Protein AF-0000000068953981 (afdb_homodimer)

pLDDT: mean 81.96, std 20.19, range [32.25, 98.88]

Solvent-accessible surface area (backbone atoms only — not comparable to full-atom values): 15838 Å² total; per-residue (Å²): 111,42,35,57,76,47,40,75,42,70,52,46,74,42,54,42,79,37,28,39,13,59,51,23,40,49,27,54,76,67,72,44,61,60,35,37,26,26,45,82,47,99,94,43,78,40,80,51,22,36,37,36,35,58,33,47,30,54,58,28,31,34,74,49,46,53,24,75,76,34,40,37,64,79,39,38,44,78,52,74,62,65,41,52,34,84,36,45,47,67,56,53,51,51,51,26,63,76,68,71,42,59,60,30,39,22,23,61,86,89,42,76,56,22,42,37,40,53,66,39,53,43,54,59,45,41,66,52,18,64,52,43,53,51,44,49,52,49,46,46,49,45,46,53,50,47,54,53,50,55,58,64,72,101,112,40,35,57,77,48,41,76,43,70,53,46,75,42,51,42,79,37,28,37,14,59,50,23,40,48,26,53,76,67,71,43,61,60,35,38,25,26,45,82,48,99,92,42,78,40,82,51,21,36,37,36,36,57,32,46,30,54,58,28,30,34,72,47,45,52,25,73,76,33,42,37,63,78,38,37,44,76,52,73,63,65,41,54,36,82,36,44,47,67,56,52,52,49,49,26,63,74,69,72,41,59,61,32,38,22,22,60,85,90,42,75,56,22,42,38,39,54,66,38,54,42,54,58,46,39,66,52,17,63,50,41,54,50,42,50,51,48,47,46,48,44,47,52,49,45,54,51,50,54,55,65,71,99

InterPro domains:
  IPR000644 CBS domain [PF00571] (3-57)
  IPR000644 CBS domain [PF00571] (73-126)
  IPR000644 CBS domain [PS51371] (7-67)
  IPR000644 CBS domain [PS51371] (76-131)
  IPR000644 CBS domain [SM00116] (10-61)
  IPR000644 CBS domain [SM00116] (79-126)
  IPR046342 CBS domain superfamily [G3DSA:3.10.580.10] (1-152)
  IPR046342 CBS domain superfamily [SSF54631] (1-127)
  IPR051257 Diverse Function CBS-Domain-Containing Protein [PTHR43080] (1-139)

Structure (mmCIF, N/CA/C/O backbone):
data_AF-0000000068953981-model_v1
#
loop_
_entity.id
_entity.type
_entity.pdbx_description
1 polymer 'CBS domain-containing protein'
#
loop_
_atom_site.group_PDB
_atom_site.id
_atom_site.type_symbol
_atom_site.label_atom_id
_atom_site.label_alt_id
_atom_site.label_comp_id
_atom_site.label_asym_id
_atom_site.label_entity_id
_atom_site.label_seq_id
_atom_site.pdbx_PDB_ins_code
_atom_site.Cartn_x
_atom_site.Cartn_y
_atom_site.Cartn_z
_atom_site.occupancy
_atom_site.B_iso_or_equiv
_atom_site.auth_seq_id
_atom_site.auth_comp_id
_atom_site.auth_asym_id
_atom_site.auth_atom_id
_atom_site.pdbx_PDB_model_num
ATOM 1 N N . MET A 1 1 ? -22.328 -10.414 -5.109 1 79.81 1 MET A N 1
ATOM 2 C CA . MET A 1 1 ? -21.141 -9.992 -5.855 1 79.81 1 MET A CA 1
ATOM 3 C C . MET A 1 1 ? -19.984 -10.945 -5.613 1 79.81 1 MET A C 1
ATOM 5 O O . MET A 1 1 ? -19.719 -11.336 -4.473 1 79.81 1 MET A O 1
ATOM 9 N N . LEU A 1 2 ? -19.422 -11.367 -6.777 1 86.38 2 LEU A N 1
ATOM 10 C CA . LEU A 1 2 ? -18.359 -12.367 -6.672 1 86.38 2 LEU A CA 1
ATOM 11 C C . LEU A 1 2 ? -16.984 -11.711 -6.766 1 86.38 2 LEU A C 1
ATOM 13 O O . LEU A 1 2 ? -16.859 -10.586 -7.246 1 86.38 2 LEU A O 1
ATOM 17 N N . VAL A 1 3 ? -15.984 -12.398 -6.277 1 89.62 3 VAL A N 1
ATOM 18 C CA . VAL A 1 3 ? -14.609 -11.922 -6.297 1 89.62 3 VAL A CA 1
ATOM 19 C C . VAL A 1 3 ? -14.18 -11.633 -7.73 1 89.62 3 VAL A C 1
ATOM 21 O O . VAL A 1 3 ? -13.531 -10.617 -8 1 89.62 3 VAL A O 1
ATOM 24 N N . GLN A 1 4 ? -14.594 -12.453 -8.609 1 87.69 4 GLN A N 1
ATOM 25 C CA . GLN A 1 4 ? -14.195 -12.289 -10 1 87.69 4 GLN A CA 1
ATOM 26 C C . GLN A 1 4 ? -14.766 -11.008 -10.586 1 87.69 4 GLN A C 1
ATOM 28 O O . GLN A 1 4 ? -14.234 -10.477 -11.57 1 87.69 4 GLN A O 1
ATOM 33 N N . ASP A 1 5 ? -15.805 -10.5 -10.016 1 84.44 5 ASP A N 1
ATOM 34 C CA . ASP A 1 5 ? -16.453 -9.289 -10.508 1 84.44 5 ASP A CA 1
ATOM 35 C C . ASP A 1 5 ? -15.648 -8.047 -10.125 1 84.44 5 ASP A C 1
ATOM 37 O O . ASP A 1 5 ? -15.828 -6.977 -10.719 1 84.44 5 ASP A O 1
ATOM 41 N N . ILE A 1 6 ? -14.859 -8.219 -9.117 1 80.19 6 ILE A N 1
ATOM 42 C CA . ILE A 1 6 ? -14.172 -7.039 -8.594 1 80.19 6 ILE A CA 1
ATOM 43 C C . ILE A 1 6 ? -12.672 -7.172 -8.812 1 80.19 6 ILE A C 1
ATOM 45 O O . ILE A 1 6 ? -11.922 -6.211 -8.625 1 80.19 6 ILE A O 1
ATOM 49 N N . CYS A 1 7 ? -12.305 -8.312 -9.141 1 72.19 7 CYS A N 1
ATOM 50 C CA . CYS A 1 7 ? -10.875 -8.547 -9.328 1 72.19 7 CYS A CA 1
ATOM 51 C C . CYS A 1 7 ? -10.367 -7.848 -10.578 1 72.19 7 CYS A C 1
ATOM 53 O O . CYS A 1 7 ? -10.836 -8.117 -11.688 1 72.19 7 CYS A O 1
ATOM 55 N N . SER A 1 8 ? -9.844 -6.758 -10.43 1 59.38 8 SER A N 1
ATOM 56 C CA . SER A 1 8 ? -9.445 -5.973 -11.594 1 59.38 8 SER A CA 1
ATOM 57 C C . SER A 1 8 ? -8.172 -6.516 -12.219 1 59.38 8 SER A C 1
ATOM 59 O O . SER A 1 8 ? -7.992 -6.453 -13.438 1 59.38 8 SER A O 1
ATOM 61 N N . ALA A 1 9 ? -7.215 -7 -11.406 1 62.38 9 ALA A N 1
ATOM 62 C CA . ALA A 1 9 ? -5.906 -7.082 -12.047 1 62.38 9 ALA A CA 1
ATOM 63 C C . ALA A 1 9 ? -5.508 -8.531 -12.305 1 62.38 9 ALA A C 1
ATOM 65 O O . ALA A 1 9 ? -5.746 -9.406 -11.477 1 62.38 9 ALA A O 1
ATOM 66 N N . LYS A 1 10 ? -5.164 -8.711 -13.617 1 79.31 10 LYS A N 1
ATOM 67 C CA . LYS A 1 10 ? -4.445 -9.938 -13.922 1 79.31 10 LYS A CA 1
ATOM 68 C C . LYS A 1 10 ? -3.205 -10.086 -13.047 1 79.31 10 LYS A C 1
ATOM 70 O O . LYS A 1 10 ? -2.51 -9.102 -12.773 1 79.31 10 LYS A O 1
ATOM 75 N N . ALA A 1 11 ? -3.152 -11.258 -12.531 1 87.44 11 ALA A N 1
ATOM 76 C CA . ALA A 1 11 ? -1.963 -11.539 -11.727 1 87.44 11 ALA A CA 1
ATOM 77 C C . ALA A 1 11 ? -0.692 -11.359 -12.555 1 87.44 11 ALA A C 1
ATOM 79 O O . ALA A 1 11 ? -0.604 -11.852 -13.68 1 87.44 11 ALA A O 1
ATOM 80 N N . VAL A 1 12 ? 0.206 -10.586 -12.039 1 92.56 12 VAL A N 1
ATOM 81 C CA . VAL A 1 12 ? 1.54 -10.516 -12.633 1 92.56 12 VAL A CA 1
ATOM 82 C C . VAL A 1 12 ? 2.479 -11.469 -11.898 1 92.56 12 VAL A C 1
ATOM 84 O O . VAL A 1 12 ? 2.598 -11.414 -10.672 1 92.56 12 VAL A O 1
ATOM 87 N N . HIS A 1 13 ? 3.078 -12.305 -12.695 1 95.19 13 HIS A N 1
ATOM 88 C CA . HIS A 1 13 ? 3.939 -13.336 -12.125 1 95.19 13 HIS A CA 1
ATOM 89 C C . HIS A 1 13 ? 5.41 -13.008 -12.352 1 95.19 13 HIS A C 1
ATOM 91 O O . HIS A 1 13 ? 5.789 -12.523 -13.422 1 95.19 13 HIS A O 1
ATOM 97 N N . VAL A 1 14 ? 6.219 -13.328 -11.367 1 96.94 14 VAL A N 1
ATOM 98 C CA . VAL A 1 14 ? 7.664 -13.203 -11.5 1 96.94 14 VAL A CA 1
ATOM 99 C C . VAL A 1 14 ? 8.344 -14.438 -10.914 1 96.94 14 VAL A C 1
ATOM 101 O O . VAL A 1 14 ? 7.848 -15.039 -9.961 1 96.94 14 VAL A O 1
ATOM 104 N N . PRO A 1 15 ? 9.5 -14.797 -11.508 1 96.94 15 PRO A N 1
ATOM 105 C CA . PRO A 1 15 ? 10.234 -15.914 -10.914 1 96.94 15 PRO A CA 1
ATOM 106 C C . PRO A 1 15 ? 10.922 -15.539 -9.602 1 96.94 15 PRO A C 1
ATOM 108 O O . PRO A 1 15 ? 11.227 -14.367 -9.375 1 96.94 15 PRO A O 1
ATOM 111 N N . LEU A 1 16 ? 11.133 -16.531 -8.75 1 95.19 16 LEU A N 1
ATOM 112 C CA . LEU A 1 16 ? 11.734 -16.281 -7.441 1 95.19 16 LEU A CA 1
ATOM 113 C C . LEU A 1 16 ? 13.156 -15.742 -7.586 1 95.19 16 LEU A C 1
ATOM 115 O O . LEU A 1 16 ? 13.688 -15.117 -6.664 1 95.19 16 LEU A O 1
ATOM 119 N N . SER A 1 17 ? 13.766 -15.867 -8.766 1 94.69 17 SER A N 1
ATOM 120 C CA . SER A 1 17 ? 15.148 -15.453 -9.008 1 94.69 17 SER A CA 1
ATOM 121 C C . SER A 1 17 ? 15.211 -14.031 -9.555 1 94.69 17 SER A C 1
ATOM 123 O O . SER A 1 17 ? 16.297 -13.477 -9.727 1 94.69 17 SER A O 1
ATOM 125 N N . CYS A 1 18 ? 14.07 -13.508 -9.773 1 96.25 18 CYS A N 1
ATOM 126 C CA . CYS A 1 18 ? 14.039 -12.141 -10.281 1 96.25 18 CYS A CA 1
ATOM 127 C C . CYS A 1 18 ? 14.531 -11.156 -9.227 1 96.25 18 CYS A C 1
ATOM 129 O O . CYS A 1 18 ? 14.266 -11.32 -8.039 1 96.25 18 CYS A O 1
ATOM 131 N N . THR A 1 19 ? 15.297 -10.062 -9.703 1 98.62 19 THR A N 1
ATOM 132 C CA . THR A 1 19 ? 15.797 -9.07 -8.766 1 98.62 19 THR A CA 1
ATOM 133 C C . THR A 1 19 ? 14.672 -8.141 -8.305 1 98.62 19 THR A C 1
ATOM 135 O O . THR A 1 19 ? 13.609 -8.094 -8.922 1 98.62 19 THR A O 1
ATOM 138 N N . LEU A 1 20 ? 14.961 -7.438 -7.266 1 98.75 20 LEU A N 1
ATOM 139 C CA . LEU A 1 20 ? 13.992 -6.469 -6.77 1 98.75 20 LEU A CA 1
ATOM 140 C C . LEU A 1 20 ? 13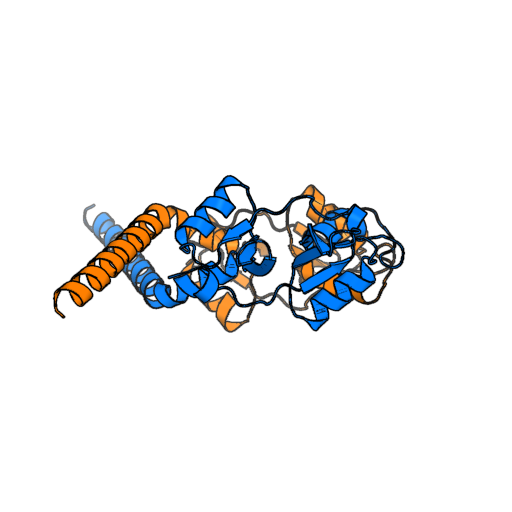.797 -5.336 -7.77 1 98.75 20 LEU A C 1
ATOM 142 O O . LEU A 1 20 ? 12.695 -4.797 -7.895 1 98.75 20 LEU A O 1
ATOM 146 N N . GLN A 1 21 ? 14.844 -4.965 -8.469 1 98.88 21 GLN A N 1
ATOM 147 C CA . GLN A 1 21 ? 14.703 -3.947 -9.508 1 98.88 21 GLN A CA 1
ATOM 148 C C . GLN A 1 21 ? 13.766 -4.418 -10.609 1 98.88 21 GLN A C 1
ATOM 150 O O . GLN A 1 21 ? 12.867 -3.686 -11.023 1 98.88 21 GLN A O 1
ATOM 155 N N . GLU A 1 22 ? 13.961 -5.621 -11.031 1 98.69 22 GLU A N 1
ATOM 156 C CA . GLU A 1 22 ? 13.102 -6.18 -12.07 1 98.69 22 GLU A CA 1
ATOM 157 C C . GLU A 1 22 ? 11.648 -6.25 -11.602 1 98.69 22 GLU A C 1
ATOM 159 O O . GLU A 1 22 ? 10.734 -5.918 -12.359 1 98.69 22 GLU A O 1
ATOM 164 N N . ALA A 1 23 ? 11.461 -6.719 -10.414 1 98.56 23 ALA A N 1
ATOM 165 C CA . ALA A 1 23 ? 10.117 -6.781 -9.844 1 98.56 23 ALA A CA 1
ATOM 166 C C . ALA A 1 23 ? 9.477 -5.398 -9.789 1 98.56 23 ALA A C 1
ATOM 168 O O . ALA A 1 23 ? 8.312 -5.23 -10.172 1 98.56 23 ALA A O 1
ATOM 169 N N . ALA A 1 24 ? 10.219 -4.426 -9.367 1 98.69 24 ALA A N 1
ATOM 170 C CA . ALA A 1 24 ? 9.719 -3.059 -9.242 1 98.69 24 ALA A CA 1
ATOM 171 C C . ALA A 1 24 ? 9.344 -2.486 -10.609 1 98.69 24 ALA A C 1
ATOM 173 O O . ALA A 1 24 ? 8.375 -1.735 -10.734 1 98.69 24 ALA A O 1
ATOM 174 N N . VAL A 1 25 ? 10.109 -2.838 -11.609 1 98.69 25 VAL A N 1
ATOM 175 C CA . VAL A 1 25 ? 9.805 -2.414 -12.969 1 98.69 25 VAL A CA 1
ATOM 176 C C . VAL A 1 25 ? 8.445 -2.984 -13.391 1 98.69 25 VAL A C 1
ATOM 178 O O . VAL A 1 25 ? 7.629 -2.279 -13.984 1 98.69 25 VAL A O 1
ATOM 181 N N . GLN A 1 26 ? 8.234 -4.219 -13.047 1 97.44 26 GLN A N 1
ATOM 182 C CA . GLN A 1 26 ? 6.949 -4.828 -13.359 1 97.44 26 GLN A CA 1
ATOM 183 C C . GLN A 1 26 ? 5.812 -4.133 -12.617 1 97.44 26 GLN A C 1
ATOM 185 O O . GLN A 1 26 ? 4.75 -3.885 -13.188 1 97.44 26 GLN A O 1
ATOM 190 N N . MET A 1 27 ? 6.039 -3.836 -11.383 1 96.25 27 MET A N 1
ATOM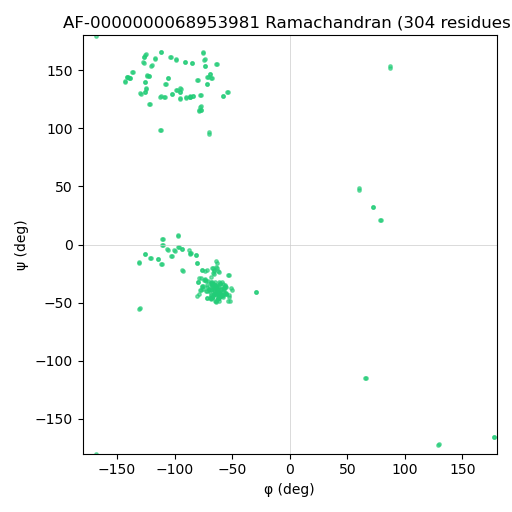 191 C CA . MET A 1 27 ? 5.027 -3.139 -10.602 1 96.25 27 MET A CA 1
ATOM 192 C C . MET A 1 27 ? 4.695 -1.785 -11.219 1 96.25 27 MET A C 1
ATOM 194 O O . MET A 1 27 ? 3.521 -1.42 -11.328 1 96.25 27 MET A O 1
ATOM 198 N N . ARG A 1 28 ? 5.688 -1.083 -11.617 1 96.25 28 ARG A N 1
ATOM 199 C CA . ARG A 1 28 ? 5.52 0.231 -12.227 1 96.25 28 ARG A CA 1
ATOM 200 C C . ARG A 1 28 ? 4.766 0.127 -13.547 1 96.25 28 ARG A C 1
ATOM 202 O O . ARG A 1 28 ? 3.756 0.806 -13.75 1 96.25 28 ARG A O 1
ATOM 209 N N . ASP A 1 29 ? 5.184 -0.746 -14.359 1 95.69 29 ASP A N 1
ATOM 210 C CA . ASP A 1 29 ? 4.668 -0.832 -15.727 1 95.69 29 ASP A CA 1
ATOM 211 C C . ASP A 1 29 ? 3.252 -1.4 -15.742 1 95.69 29 ASP A C 1
ATOM 213 O O . ASP A 1 29 ? 2.438 -1.025 -16.594 1 95.69 29 ASP A O 1
ATOM 217 N N . ARG A 1 30 ? 2.938 -2.266 -14.797 1 92.38 30 ARG A N 1
ATOM 218 C CA . ARG A 1 30 ? 1.631 -2.916 -14.758 1 92.38 30 ARG A CA 1
ATOM 219 C C . ARG A 1 30 ? 0.71 -2.236 -13.75 1 92.38 30 ARG A C 1
ATOM 221 O O . ARG A 1 30 ? -0.438 -2.648 -13.578 1 92.38 30 ARG A O 1
ATOM 228 N N . HIS A 1 31 ? 1.168 -1.318 -13.031 1 90.06 31 HIS A N 1
ATOM 229 C CA . HIS A 1 31 ? 0.422 -0.517 -12.062 1 90.06 31 HIS A CA 1
ATOM 230 C C . HIS A 1 31 ? -0.188 -1.392 -10.977 1 90.06 31 HIS A C 1
ATOM 232 O O . HIS A 1 31 ? -1.374 -1.266 -10.664 1 90.06 31 HIS A O 1
ATOM 238 N N . VAL A 1 32 ? 0.649 -2.242 -10.461 1 90.62 32 VAL A N 1
ATOM 239 C CA . VAL A 1 32 ? 0.234 -3.109 -9.359 1 90.62 32 VAL A CA 1
ATOM 240 C C . VAL A 1 32 ? 1.218 -2.979 -8.203 1 90.62 32 VAL A C 1
ATOM 242 O O . VAL A 1 32 ? 2.379 -2.613 -8.398 1 90.62 32 VAL A O 1
ATOM 245 N N . GLY A 1 33 ? 0.765 -3.303 -6.98 1 92.25 33 GLY A N 1
ATOM 246 C CA . GLY A 1 33 ? 1.611 -3.223 -5.801 1 92.25 33 GLY A CA 1
ATOM 247 C C . GLY A 1 33 ? 1.964 -4.582 -5.227 1 92.25 33 GLY A C 1
ATOM 248 O O . GLY A 1 33 ? 2.551 -4.672 -4.145 1 92.25 33 GLY A O 1
ATOM 249 N N . ALA A 1 34 ? 1.512 -5.613 -5.965 1 94.12 34 ALA A N 1
ATOM 250 C CA . ALA A 1 34 ? 1.778 -6.988 -5.555 1 94.12 34 ALA A CA 1
ATOM 251 C C . ALA A 1 34 ? 2.035 -7.883 -6.762 1 94.12 34 ALA A C 1
ATOM 253 O O . ALA A 1 34 ? 1.376 -7.746 -7.797 1 94.12 34 ALA A O 1
ATOM 254 N N . LEU A 1 35 ? 3.023 -8.797 -6.613 1 96.38 35 LEU A N 1
ATOM 255 C CA . LEU A 1 35 ? 3.354 -9.781 -7.637 1 96.38 35 LEU A CA 1
ATOM 256 C C . LEU A 1 35 ? 3.281 -11.195 -7.07 1 96.38 35 LEU A C 1
ATOM 258 O O . LEU A 1 35 ? 3.639 -11.43 -5.91 1 96.38 35 LEU A O 1
ATOM 262 N N . ILE A 1 36 ? 2.855 -12.086 -7.945 1 96.44 36 ILE A N 1
ATOM 263 C CA . ILE A 1 36 ? 2.883 -13.5 -7.594 1 96.44 36 ILE A CA 1
ATOM 264 C C . ILE A 1 36 ? 4.246 -14.094 -7.938 1 96.44 36 ILE A C 1
ATOM 266 O O . ILE A 1 36 ? 4.723 -13.961 -9.062 1 96.44 36 ILE A O 1
ATOM 270 N N . VAL A 1 37 ? 4.824 -14.719 -6.93 1 97.38 37 VAL A N 1
ATOM 271 C CA . VAL A 1 37 ? 6.148 -15.305 -7.133 1 97.38 37 VAL A CA 1
ATOM 272 C C . VAL A 1 37 ? 6.016 -16.781 -7.5 1 97.38 37 VAL A C 1
ATOM 274 O O . VAL A 1 37 ? 5.297 -17.531 -6.832 1 97.38 37 VAL A O 1
ATOM 277 N N . THR A 1 38 ? 6.715 -17.125 -8.547 1 96.44 38 THR A N 1
ATOM 278 C CA . THR A 1 38 ? 6.598 -18.5 -9.047 1 96.44 38 THR A CA 1
ATOM 279 C C . THR A 1 38 ? 7.953 -19.203 -9.016 1 96.44 38 THR A C 1
ATOM 281 O O . THR A 1 38 ? 8.992 -18.547 -8.953 1 96.44 38 THR A O 1
ATOM 284 N N . GLU A 1 39 ? 7.852 -20.453 -8.93 1 94.5 39 GLU A N 1
ATOM 285 C CA . GLU A 1 39 ? 9.008 -21.328 -9.047 1 94.5 39 GLU A CA 1
ATOM 286 C C . GLU A 1 39 ? 8.805 -22.375 -10.133 1 94.5 39 GLU A C 1
ATOM 288 O O . GLU A 1 39 ? 7.711 -22.938 -10.266 1 94.5 39 GLU A O 1
ATOM 293 N N . ASN A 1 40 ? 9.812 -22.547 -10.938 1 90.31 40 ASN A N 1
ATOM 294 C CA . ASN A 1 40 ? 9.766 -23.594 -11.953 1 90.31 40 ASN A CA 1
ATOM 295 C C . ASN A 1 40 ? 10.188 -24.938 -11.375 1 90.31 40 ASN A C 1
ATOM 297 O O . ASN A 1 40 ? 11.141 -25.016 -10.594 1 90.31 40 ASN A O 1
ATOM 301 N N . SER A 1 41 ? 9.367 -25.875 -11.594 1 85.25 41 SER A N 1
ATOM 302 C CA . SER A 1 41 ? 9.688 -27.266 -11.281 1 85.25 41 SER A CA 1
ATOM 303 C C . SER A 1 41 ? 9.5 -28.156 -12.492 1 85.25 41 SER A C 1
ATOM 305 O O . SER A 1 41 ? 8.922 -27.75 -13.5 1 85.25 41 SER A O 1
ATOM 307 N N . PRO A 1 42 ? 10.078 -29.344 -12.438 1 87.75 42 PRO A N 1
ATOM 308 C CA . PRO A 1 42 ? 9.852 -30.281 -13.547 1 87.75 42 PRO A CA 1
ATOM 309 C C . PRO A 1 42 ? 8.367 -30.5 -13.844 1 87.75 42 PRO A C 1
ATOM 311 O O . PRO A 1 42 ? 7.996 -30.781 -14.984 1 87.75 42 PRO A O 1
ATOM 314 N N . ALA A 1 43 ? 7.465 -30.328 -12.891 1 86.88 43 ALA A N 1
ATOM 315 C CA . ALA A 1 43 ? 6.027 -30.547 -13.031 1 86.88 43 ALA A CA 1
ATOM 316 C C . ALA A 1 43 ? 5.332 -29.297 -13.57 1 86.88 43 ALA A C 1
ATOM 318 O O . ALA A 1 43 ? 4.133 -29.312 -13.859 1 86.88 43 ALA A O 1
ATOM 319 N N . GLY A 1 44 ? 6.07 -28.219 -13.664 1 88.75 44 GLY A N 1
ATOM 320 C CA . GLY A 1 44 ? 5.508 -26.969 -14.172 1 88.75 44 GLY A CA 1
ATOM 321 C C . GLY A 1 44 ? 5.793 -25.781 -13.266 1 88.75 44 GLY A C 1
ATOM 322 O O . GLY A 1 44 ? 6.602 -25.875 -12.344 1 88.75 44 GLY A O 1
ATOM 323 N N . THR A 1 45 ? 5.16 -24.703 -13.617 1 90.19 45 THR A N 1
ATOM 324 C CA . THR A 1 45 ? 5.316 -23.469 -12.852 1 90.19 45 THR A CA 1
ATOM 325 C C . THR A 1 45 ? 4.277 -23.391 -11.734 1 90.19 45 THR A C 1
ATOM 327 O O . THR A 1 45 ? 3.088 -23.625 -11.969 1 90.19 45 THR A O 1
ATOM 330 N N . ARG A 1 46 ? 4.785 -23.188 -10.555 1 91.25 46 ARG A N 1
ATOM 331 C CA . ARG A 1 46 ? 3.871 -23.109 -9.414 1 91.25 46 ARG A CA 1
ATOM 332 C C . ARG A 1 46 ? 4.031 -21.781 -8.688 1 91.25 46 ARG A C 1
ATOM 334 O O . ARG A 1 46 ? 5.148 -21.297 -8.5 1 91.25 46 ARG A O 1
ATOM 341 N N . ALA A 1 47 ? 2.934 -21.328 -8.211 1 93.88 47 ALA A N 1
ATOM 342 C CA . ALA A 1 47 ? 2.955 -20.125 -7.367 1 93.88 47 ALA A CA 1
ATOM 343 C C . ALA A 1 47 ? 3.428 -20.469 -5.957 1 93.88 47 ALA A C 1
ATOM 345 O O . ALA A 1 47 ? 2.883 -21.375 -5.312 1 93.88 47 ALA A O 1
ATOM 346 N N . VAL A 1 48 ? 4.434 -19.703 -5.449 1 94.5 48 VAL A N 1
ATOM 347 C CA . VAL A 1 48 ? 5.023 -20.109 -4.176 1 94.5 48 VAL A CA 1
ATOM 348 C C . VAL A 1 48 ? 4.863 -18.984 -3.156 1 94.5 48 VAL A C 1
ATOM 350 O O . VAL A 1 48 ? 5.121 -19.172 -1.966 1 94.5 48 VAL A O 1
ATOM 353 N N . GLY A 1 49 ? 4.461 -17.781 -3.615 1 95.31 49 GLY A N 1
ATOM 354 C CA . GLY A 1 49 ? 4.297 -16.672 -2.691 1 95.31 49 GLY A CA 1
ATOM 355 C C . GLY A 1 49 ? 3.908 -15.375 -3.379 1 95.31 49 GLY A C 1
ATOM 356 O O . GLY A 1 49 ? 3.453 -15.383 -4.523 1 95.31 49 GLY A O 1
ATOM 357 N N . MET A 1 50 ? 4.055 -14.297 -2.588 1 96.25 50 MET A N 1
ATOM 358 C CA . MET A 1 50 ? 3.711 -12.961 -3.051 1 96.25 50 MET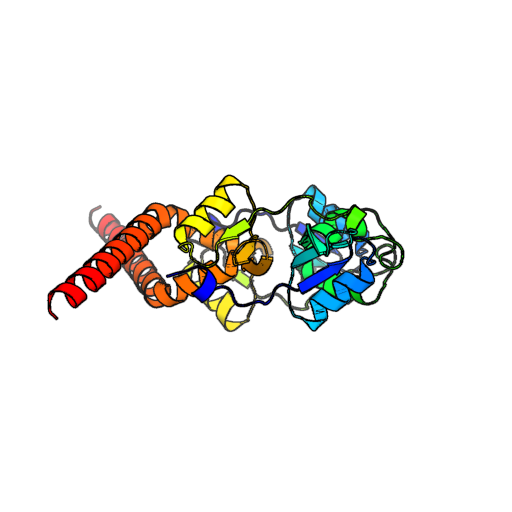 A CA 1
ATOM 359 C C . MET A 1 50 ? 4.719 -11.93 -2.549 1 96.25 50 MET A C 1
ATOM 361 O O . MET A 1 50 ? 5.301 -12.102 -1.476 1 96.25 50 MET A O 1
ATOM 365 N N . VAL A 1 51 ? 5.027 -10.914 -3.348 1 96.94 51 VAL A N 1
ATOM 366 C CA . VAL A 1 51 ? 5.852 -9.789 -2.924 1 96.94 51 VAL A CA 1
ATOM 367 C C . VAL A 1 51 ? 5.113 -8.477 -3.193 1 96.94 51 VAL A C 1
ATOM 369 O O . VAL A 1 51 ? 4.527 -8.297 -4.262 1 96.94 51 VAL A O 1
ATOM 372 N N . THR A 1 52 ? 5.09 -7.641 -2.186 1 95.19 52 THR A N 1
ATOM 373 C CA . THR A 1 52 ? 4.434 -6.344 -2.316 1 95.19 52 THR A CA 1
ATOM 374 C C . THR A 1 52 ? 5.461 -5.215 -2.277 1 95.19 52 THR A C 1
ATOM 376 O O . THR A 1 52 ? 6.629 -5.441 -1.963 1 95.19 52 THR A O 1
ATOM 379 N N . ASP A 1 53 ? 5.004 -4.035 -2.684 1 96.06 53 ASP A N 1
ATOM 380 C CA . ASP A 1 53 ? 5.863 -2.865 -2.549 1 96.06 53 ASP A CA 1
ATOM 381 C C . ASP A 1 53 ? 6.32 -2.682 -1.104 1 96.06 53 ASP A C 1
ATOM 383 O O . ASP A 1 53 ? 7.484 -2.355 -0.851 1 96.06 53 ASP A O 1
ATOM 387 N N . ARG A 1 54 ? 5.434 -2.988 -0.208 1 94.69 54 ARG A N 1
ATOM 388 C CA . ARG A 1 54 ? 5.797 -2.865 1.199 1 94.69 54 ARG A CA 1
ATOM 389 C C . ARG A 1 54 ? 6.895 -3.859 1.57 1 94.69 54 ARG A C 1
ATOM 391 O O . ARG A 1 54 ? 7.824 -3.52 2.303 1 94.69 54 ARG A O 1
ATOM 398 N N . ASP A 1 55 ? 6.832 -5.051 1.126 1 96.69 55 ASP A N 1
ATOM 399 C CA . ASP A 1 55 ? 7.863 -6.051 1.385 1 96.69 55 ASP A CA 1
ATOM 400 C C . ASP A 1 55 ? 9.234 -5.551 0.937 1 96.69 55 ASP A C 1
ATOM 402 O O . ASP A 1 55 ? 10.234 -5.75 1.634 1 96.69 55 ASP A O 1
ATOM 406 N N . ILE A 1 56 ? 9.25 -4.934 -0.208 1 98.62 56 ILE A N 1
ATOM 407 C CA . ILE A 1 56 ? 10.5 -4.441 -0.787 1 98.62 56 ILE A CA 1
ATOM 408 C C . ILE A 1 56 ? 11.07 -3.332 0.091 1 98.62 56 ILE A C 1
ATOM 410 O O . ILE A 1 56 ? 12.273 -3.322 0.388 1 98.62 56 ILE A O 1
ATOM 414 N N . VAL A 1 57 ? 10.211 -2.471 0.544 1 98.56 57 VAL A N 1
ATOM 415 C CA . VAL A 1 57 ? 10.664 -1.321 1.32 1 98.56 57 VAL A CA 1
ATOM 416 C C . VAL A 1 57 ? 11.133 -1.78 2.699 1 98.56 57 VAL A C 1
ATOM 418 O O . VAL A 1 57 ? 12.234 -1.435 3.137 1 98.56 57 VAL A O 1
ATOM 421 N N . ILE A 1 58 ? 10.375 -2.613 3.334 1 97.81 58 ILE A N 1
ATOM 422 C CA . ILE A 1 58 ? 10.664 -3.014 4.707 1 97.81 58 ILE A CA 1
ATOM 423 C C . ILE A 1 58 ? 11.758 -4.082 4.715 1 97.81 58 ILE A C 1
ATOM 425 O O . ILE A 1 58 ? 12.625 -4.082 5.59 1 97.81 58 ILE A O 1
ATOM 429 N N . GLY A 1 59 ? 11.789 -4.852 3.746 1 97.88 59 GLY A N 1
ATOM 430 C CA . GLY A 1 59 ? 12.68 -6 3.744 1 97.88 59 GLY A CA 1
ATOM 431 C C . GLY A 1 59 ? 14.023 -5.715 3.088 1 97.88 59 GLY A C 1
ATOM 432 O O . GLY A 1 59 ? 15 -6.418 3.338 1 97.88 59 GLY A O 1
ATOM 433 N N . ALA A 1 60 ? 14.102 -4.703 2.219 1 98.69 60 ALA A N 1
ATOM 434 C CA . ALA A 1 60 ? 15.328 -4.484 1.465 1 98.69 60 ALA A CA 1
ATOM 435 C C . ALA A 1 60 ? 15.781 -3.027 1.55 1 98.69 60 ALA A C 1
ATOM 437 O O . ALA A 1 60 ? 16.906 -2.738 1.974 1 98.69 60 ALA A O 1
ATOM 438 N N . THR A 1 61 ? 14.906 -2.092 1.191 1 98.75 61 THR A N 1
ATOM 439 C CA . THR A 1 61 ? 15.289 -0.684 1.225 1 98.75 61 THR A CA 1
ATOM 440 C C . THR A 1 61 ? 15.781 -0.289 2.615 1 98.75 61 THR A C 1
ATOM 442 O O . THR A 1 61 ? 16.797 0.389 2.752 1 98.75 61 THR A O 1
ATOM 445 N N . ALA A 1 62 ? 15.125 -0.756 3.611 1 98.69 62 ALA A N 1
ATOM 446 C CA . ALA A 1 62 ? 15.43 -0.404 4.996 1 98.69 62 ALA A CA 1
ATOM 447 C C . ALA A 1 62 ? 16.797 -0.946 5.41 1 98.69 62 ALA A C 1
ATOM 449 O O . ALA A 1 62 ? 17.438 -0.4 6.309 1 98.69 62 ALA A O 1
ATOM 450 N N . THR A 1 63 ? 17.266 -1.977 4.773 1 98.31 63 THR A N 1
ATOM 451 C CA . THR A 1 63 ? 18.547 -2.572 5.125 1 98.31 63 THR A CA 1
ATOM 452 C C . THR A 1 63 ? 19.656 -2.055 4.211 1 98.31 63 THR A C 1
ATOM 454 O O . THR A 1 63 ? 20.812 -2.447 4.348 1 98.31 63 THR A O 1
ATOM 457 N N . GLY A 1 64 ? 19.266 -1.26 3.316 1 98.44 64 GLY A N 1
ATOM 458 C CA . GLY A 1 64 ? 20.25 -0.689 2.396 1 98.44 64 GLY A CA 1
ATOM 459 C C . GLY A 1 64 ? 20.656 -1.644 1.29 1 98.44 64 GLY A C 1
ATOM 460 O O . GLY A 1 64 ? 21.703 -1.484 0.683 1 98.44 64 GLY A O 1
ATOM 461 N N . ALA A 1 65 ? 19.859 -2.609 1.017 1 98.38 65 ALA A N 1
ATOM 462 C CA . ALA A 1 65 ? 20.188 -3.627 0.021 1 98.38 65 ALA A CA 1
ATOM 463 C C . ALA A 1 65 ? 20.172 -3.039 -1.388 1 98.38 65 ALA A C 1
ATOM 465 O O . ALA A 1 65 ? 19.375 -2.156 -1.693 1 98.38 65 ALA A O 1
ATOM 466 N N . ASP A 1 66 ? 21.062 -3.574 -2.236 1 98.31 66 ASP A N 1
ATOM 467 C CA . ASP A 1 66 ? 21.094 -3.221 -3.652 1 98.31 66 ASP A CA 1
ATOM 468 C C . ASP A 1 66 ? 19.969 -3.918 -4.418 1 98.31 66 ASP A C 1
ATOM 470 O O . ASP A 1 66 ? 19.984 -5.141 -4.566 1 98.31 66 ASP A O 1
ATOM 474 N N . PRO A 1 67 ? 19.062 -3.123 -4.957 1 98.5 67 PRO A N 1
ATOM 475 C CA . PRO A 1 67 ? 17.906 -3.758 -5.609 1 98.5 67 PRO A CA 1
ATOM 476 C C . PRO A 1 67 ? 18.297 -4.523 -6.875 1 98.5 67 PRO A C 1
ATOM 478 O O . PRO A 1 67 ? 17.547 -5.383 -7.336 1 98.5 67 PRO A O 1
ATOM 481 N N . CYS A 1 68 ? 19.422 -4.234 -7.461 1 98.38 68 CYS A N 1
ATOM 482 C CA . CYS A 1 68 ? 19.875 -4.891 -8.68 1 98.38 68 CYS A CA 1
ATOM 483 C C . CYS A 1 68 ? 20.531 -6.23 -8.375 1 98.38 68 CYS A C 1
ATOM 485 O O . CYS A 1 68 ? 20.75 -7.043 -9.273 1 98.38 68 CYS A O 1
ATOM 487 N N . ARG A 1 69 ? 20.734 -6.461 -7.082 1 98.19 69 ARG A N 1
ATOM 488 C CA . ARG A 1 69 ? 21.469 -7.664 -6.711 1 98.19 69 ARG A CA 1
ATOM 489 C C . ARG A 1 69 ? 20.688 -8.516 -5.723 1 98.19 69 ARG A C 1
ATOM 491 O O . ARG A 1 69 ? 21.109 -9.602 -5.348 1 98.19 69 ARG A O 1
ATOM 498 N N . THR A 1 70 ? 19.625 -8.023 -5.23 1 98.31 70 THR A N 1
ATOM 499 C CA . THR A 1 70 ? 18.781 -8.742 -4.281 1 98.31 70 THR A CA 1
ATOM 500 C C . THR A 1 70 ? 17.609 -9.398 -4.992 1 98.31 70 THR A C 1
ATOM 502 O O . THR A 1 70 ? 16.906 -8.758 -5.773 1 98.31 70 THR A O 1
ATOM 505 N N . ASP A 1 71 ? 17.406 -10.648 -4.652 1 98.25 71 ASP A N 1
ATOM 506 C CA . ASP A 1 71 ? 16.328 -11.391 -5.305 1 98.25 71 ASP A CA 1
ATOM 507 C C . ASP A 1 71 ? 15.023 -11.258 -4.527 1 98.25 71 ASP A C 1
ATOM 509 O O . ASP A 1 71 ? 15.039 -11.07 -3.309 1 98.25 71 ASP A O 1
ATOM 513 N N . VAL A 1 72 ? 13.945 -11.469 -5.234 1 98.31 72 VAL A N 1
ATOM 514 C CA . VAL A 1 72 ? 12.602 -11.367 -4.676 1 98.31 72 VAL A CA 1
ATOM 515 C C . VAL A 1 72 ? 12.438 -12.391 -3.553 1 98.31 72 VAL A C 1
ATOM 517 O O . VAL A 1 72 ? 11.773 -12.117 -2.549 1 98.31 72 VAL A O 1
ATOM 520 N N . VAL A 1 73 ? 13.078 -13.508 -3.648 1 97.12 73 VAL A N 1
ATOM 521 C CA . VAL A 1 73 ? 12.914 -14.594 -2.693 1 97.12 73 VAL A CA 1
ATOM 522 C C . VAL A 1 73 ? 13.391 -14.148 -1.312 1 97.12 73 VAL A C 1
ATOM 524 O O . VAL A 1 73 ? 12.969 -14.703 -0.294 1 97.12 73 VAL A O 1
ATOM 527 N N . GLU A 1 74 ? 14.172 -13.133 -1.24 1 97.5 74 GLU A N 1
ATOM 528 C CA . GLU A 1 74 ? 14.742 -12.672 0.021 1 97.5 74 GLU A CA 1
ATOM 529 C C . GLU A 1 74 ? 13.742 -11.836 0.812 1 97.5 74 GLU A C 1
ATOM 531 O O . GLU A 1 74 ? 13.914 -11.633 2.016 1 97.5 74 GLU A O 1
ATOM 536 N N . VAL A 1 75 ? 12.664 -11.383 0.124 1 97.44 75 VAL A N 1
ATOM 537 C CA . VAL A 1 75 ? 11.789 -10.461 0.842 1 97.44 75 VAL A CA 1
ATOM 538 C C . VAL A 1 75 ? 10.336 -10.914 0.699 1 97.44 75 VAL A C 1
ATOM 540 O O . VAL A 1 75 ? 9.461 -10.43 1.419 1 97.44 75 VAL A O 1
ATOM 543 N N . MET A 1 76 ? 10.055 -11.742 -0.185 1 96.44 76 MET A N 1
ATOM 544 C CA . MET A 1 76 ? 8.68 -12.164 -0.451 1 96.44 76 MET A CA 1
ATOM 545 C C . MET A 1 76 ? 8.094 -12.883 0.758 1 96.44 76 MET A C 1
ATOM 547 O O . MET A 1 76 ? 8.828 -13.344 1.634 1 96.44 76 MET A O 1
ATOM 551 N N . THR A 1 77 ? 6.793 -12.859 0.837 1 93.06 77 THR A N 1
ATOM 552 C CA . THR A 1 77 ? 6.09 -13.727 1.783 1 93.06 77 THR A CA 1
ATOM 553 C C . THR A 1 77 ? 5.816 -15.094 1.166 1 93.06 77 THR A C 1
ATOM 555 O O . THR A 1 77 ? 5.293 -15.18 0.053 1 93.06 77 THR A O 1
ATOM 558 N N . ARG A 1 78 ? 6.215 -16.062 1.899 1 92.5 78 ARG A N 1
ATOM 559 C CA . ARG A 1 78 ? 5.977 -17.422 1.414 1 92.5 78 ARG A CA 1
ATOM 560 C C . ARG A 1 78 ? 4.547 -17.859 1.706 1 92.5 78 ARG A C 1
ATOM 562 O O . ARG A 1 78 ? 4.004 -17.562 2.773 1 92.5 78 ARG A O 1
ATOM 569 N N . GLY A 1 79 ? 4.004 -18.578 0.73 1 91.12 79 GLY A N 1
ATOM 570 C CA . GLY A 1 79 ? 2.613 -18.969 0.853 1 91.12 79 GLY A CA 1
ATOM 571 C C . GLY A 1 79 ? 1.643 -17.938 0.323 1 91.12 79 GLY A C 1
ATOM 572 O O . GLY A 1 79 ? 1.967 -16.75 0.26 1 91.12 79 GLY A O 1
ATOM 573 N N . LEU A 1 80 ? 0.529 -18.453 -0.106 1 91.56 80 LEU A N 1
ATOM 574 C CA . LEU A 1 80 ? -0.499 -17.562 -0.643 1 91.56 80 LEU A CA 1
ATOM 575 C C . LEU A 1 80 ? -1.8 -17.703 0.14 1 91.56 80 LEU A C 1
ATOM 577 O O . LEU A 1 80 ? -2.271 -18.812 0.373 1 91.56 80 LEU A O 1
ATOM 581 N N . VAL A 1 81 ? -2.225 -16.625 0.687 1 94.25 81 VAL A N 1
ATOM 582 C CA . VAL A 1 81 ? -3.631 -16.609 1.081 1 94.25 81 VAL A CA 1
ATOM 583 C C . VAL A 1 81 ? -4.508 -16.359 -0.145 1 94.25 81 VAL A C 1
ATOM 585 O O . VAL A 1 81 ? -4.391 -15.32 -0.801 1 94.25 81 VAL A O 1
ATOM 588 N N . ALA A 1 82 ? -5.281 -17.375 -0.425 1 95.19 82 ALA A N 1
ATOM 589 C CA . ALA A 1 82 ? -5.965 -17.328 -1.714 1 95.19 82 ALA A CA 1
ATOM 590 C C . ALA A 1 82 ? -7.469 -17.516 -1.541 1 95.19 82 ALA A C 1
ATOM 592 O O . ALA A 1 82 ? -7.934 -17.938 -0.481 1 95.19 82 ALA A O 1
ATOM 593 N N . ILE A 1 83 ? -8.164 -17.109 -2.578 1 95.19 83 ILE A N 1
ATOM 594 C CA . ILE A 1 83 ? -9.617 -17.25 -2.627 1 95.19 83 ILE A CA 1
ATOM 595 C C . ILE A 1 83 ? -10.047 -17.656 -4.031 1 95.19 83 ILE A C 1
ATOM 597 O O . ILE A 1 83 ? -9.445 -17.25 -5.023 1 95.19 83 ILE A O 1
ATOM 601 N N . GLN A 1 84 ? -11.07 -18.484 -4.031 1 95.88 84 GLN A N 1
ATOM 602 C CA . GLN A 1 84 ? -11.594 -18.906 -5.328 1 95.88 84 GLN A CA 1
ATOM 603 C C . GLN A 1 84 ? -12.328 -17.766 -6.023 1 95.88 84 GLN A C 1
ATOM 605 O O . GLN A 1 84 ? -13.023 -16.984 -5.375 1 95.88 84 GLN A O 1
ATOM 610 N N . ARG A 1 85 ? -12.219 -17.688 -7.336 1 93.25 85 ARG A N 1
ATOM 611 C CA . ARG A 1 85 ? -12.789 -16.594 -8.109 1 93.25 85 ARG A CA 1
ATOM 612 C C . ARG A 1 85 ? -14.305 -16.547 -7.957 1 93.25 85 ARG A C 1
ATOM 614 O O . ARG A 1 85 ? -14.922 -15.492 -8.117 1 93.25 85 ARG A O 1
ATOM 621 N N . ASP A 1 86 ? -14.914 -17.656 -7.617 1 93.56 86 ASP A N 1
ATOM 622 C CA . ASP A 1 86 ? -16.375 -17.719 -7.535 1 93.56 86 ASP A CA 1
ATOM 623 C C . ASP A 1 86 ? -16.859 -17.531 -6.098 1 93.56 86 ASP A C 1
ATOM 625 O O . ASP A 1 86 ? -18.047 -17.641 -5.816 1 93.56 86 ASP A O 1
ATOM 629 N N . ALA A 1 87 ? -15.898 -17.203 -5.227 1 92.12 87 ALA A N 1
ATOM 630 C CA . ALA A 1 87 ? -16.281 -16.875 -3.852 1 92.12 87 ALA A CA 1
ATOM 631 C C . ALA A 1 87 ? -16.938 -15.516 -3.771 1 92.12 87 ALA A C 1
ATOM 633 O O . ALA A 1 87 ? -16.797 -14.695 -4.68 1 92.12 87 ALA A O 1
ATOM 634 N N . VAL A 1 88 ? -17.688 -15.289 -2.711 1 85 88 VAL A N 1
ATOM 635 C CA . VAL A 1 88 ? -18.359 -14.008 -2.521 1 85 88 VAL A CA 1
ATOM 636 C C . VAL A 1 88 ? -17.406 -13.016 -1.854 1 85 88 VAL A C 1
ATOM 638 O O . VAL A 1 88 ? -16.5 -13.414 -1.121 1 85 88 VAL A O 1
ATOM 641 N N . VAL A 1 89 ? -17.609 -11.789 -2.016 1 84.94 89 VAL A N 1
ATOM 642 C CA . VAL A 1 89 ? -16.781 -10.688 -1.539 1 84.94 89 VAL A CA 1
ATOM 643 C C . VAL A 1 89 ? -16.688 -10.727 -0.016 1 84.94 89 VAL A C 1
ATOM 645 O O . VAL A 1 89 ? -15.625 -10.445 0.556 1 84.94 89 VAL A O 1
ATOM 648 N N . ALA A 1 90 ? -17.719 -11.133 0.592 1 79.56 90 ALA A N 1
ATOM 649 C CA . ALA A 1 90 ? -17.734 -11.203 2.051 1 79.56 90 ALA A CA 1
ATOM 650 C C . ALA A 1 90 ? -16.703 -12.203 2.559 1 79.56 90 ALA A C 1
ATOM 652 O O . ALA A 1 90 ? -16.062 -11.984 3.59 1 79.56 90 ALA A O 1
ATOM 653 N N . GLU A 1 91 ? -16.594 -13.242 1.858 1 85.94 91 GLU A N 1
ATOM 654 C CA . GLU A 1 91 ? -15.609 -14.25 2.227 1 85.94 91 GLU A CA 1
ATOM 655 C C . GLU A 1 91 ? -14.188 -13.711 2.088 1 85.94 91 GLU A C 1
ATOM 657 O O . GLU A 1 91 ? -13.312 -14.031 2.895 1 85.94 91 GLU A O 1
ATOM 662 N N . ALA A 1 92 ? -14 -12.953 1.045 1 89.19 92 ALA A N 1
ATOM 663 C CA . ALA A 1 92 ? -12.695 -12.328 0.832 1 89.19 92 ALA A CA 1
ATOM 664 C C . ALA A 1 92 ? -12.328 -11.406 1.994 1 89.19 92 ALA A C 1
ATOM 666 O O . ALA A 1 92 ? -11.203 -11.453 2.5 1 89.19 92 ALA A O 1
ATOM 667 N N . MET A 1 93 ? -13.219 -10.68 2.396 1 82.81 93 MET A N 1
ATOM 668 C CA . MET A 1 93 ? -13 -9.758 3.508 1 82.81 93 MET A CA 1
ATOM 669 C C . MET A 1 93 ? -12.656 -10.516 4.785 1 82.81 93 MET A C 1
ATOM 671 O O . MET A 1 93 ? -11.75 -10.133 5.52 1 82.81 93 MET A O 1
ATOM 675 N N . GLN A 1 94 ? -13.414 -11.531 5.023 1 82.81 94 GLN A N 1
ATOM 676 C CA . GLN A 1 94 ? -13.172 -12.352 6.207 1 82.81 94 GLN A CA 1
ATOM 677 C C . GLN A 1 94 ? -11.766 -12.953 6.184 1 82.81 94 GLN A C 1
ATOM 679 O O . GLN A 1 94 ? -11.086 -12.984 7.211 1 82.81 94 GLN A O 1
ATOM 684 N N . LEU A 1 95 ? -11.367 -13.414 5.07 1 88.81 95 LEU A N 1
ATOM 685 C CA . LEU A 1 95 ? -10.031 -13.992 4.926 1 88.81 95 LEU A CA 1
ATOM 686 C C . LEU A 1 95 ? -8.953 -12.945 5.191 1 88.81 95 LEU A C 1
ATOM 688 O O . LEU A 1 95 ? -7.965 -13.234 5.871 1 88.81 95 LEU A O 1
ATOM 692 N N . MET A 1 96 ? -9.18 -11.766 4.664 1 85.5 96 MET A N 1
ATOM 693 C CA . MET A 1 96 ? -8.219 -10.688 4.879 1 85.5 96 MET A CA 1
ATOM 694 C C . MET A 1 96 ? -8.109 -10.344 6.359 1 85.5 96 MET A C 1
ATOM 696 O O . MET A 1 96 ? -7.012 -10.156 6.879 1 85.5 96 MET A O 1
ATOM 700 N N . LEU A 1 97 ? -9.188 -10.312 7.008 1 76.5 97 LEU A N 1
ATOM 701 C CA . LEU A 1 97 ? -9.211 -10 8.43 1 76.5 97 LEU A CA 1
ATOM 702 C C . LEU A 1 97 ? -8.547 -11.109 9.242 1 76.5 97 LEU A C 1
ATOM 704 O O . LEU A 1 97 ? -7.746 -10.836 10.133 1 76.5 97 LEU A O 1
ATOM 708 N N . THR A 1 98 ? -8.906 -12.297 8.914 1 84.5 98 THR A N 1
ATOM 709 C CA . THR A 1 98 ? -8.414 -13.469 9.641 1 84.5 98 THR A CA 1
ATOM 710 C C . THR A 1 98 ? -6.895 -13.578 9.516 1 84.5 98 THR A C 1
ATOM 712 O O . THR A 1 98 ? -6.207 -13.906 10.484 1 84.5 98 THR A O 1
ATOM 715 N N . HIS A 1 99 ? -6.363 -13.234 8.359 1 88.25 99 HIS A N 1
ATOM 716 C CA . HIS A 1 99 ? -4.941 -13.453 8.102 1 88.25 99 HIS A CA 1
ATOM 717 C C . HIS A 1 99 ? -4.156 -12.148 8.219 1 88.25 99 HIS A C 1
ATOM 719 O O . HIS A 1 99 ? -2.928 -12.148 8.125 1 88.25 99 HIS A O 1
ATOM 725 N N . GLY A 1 100 ? -4.84 -11.055 8.32 1 82.19 100 GLY A N 1
ATOM 726 C CA . GLY A 1 100 ? -4.184 -9.766 8.461 1 82.19 100 GLY A CA 1
ATOM 727 C C . GLY A 1 100 ? -3.516 -9.297 7.184 1 82.19 100 GLY A C 1
ATOM 728 O O . GLY A 1 100 ? -2.404 -8.766 7.219 1 82.19 100 GLY A O 1
ATOM 729 N N . VAL A 1 101 ? -4.105 -9.664 6.047 1 85.31 101 VAL A N 1
ATOM 730 C CA . VAL A 1 101 ? -3.561 -9.258 4.758 1 85.31 101 VAL A CA 1
ATOM 731 C C . VAL A 1 101 ? -4.562 -8.367 4.027 1 85.31 101 VAL A C 1
ATOM 733 O O . VAL A 1 101 ? -5.762 -8.398 4.32 1 85.31 101 VAL A O 1
ATOM 736 N N . ARG A 1 102 ? -4.016 -7.609 3.053 1 84.88 102 ARG A N 1
ATOM 737 C CA . ARG A 1 102 ? -4.883 -6.691 2.32 1 84.88 102 ARG A CA 1
ATOM 738 C C . ARG A 1 102 ? -5.07 -7.152 0.879 1 84.88 102 ARG A C 1
ATOM 740 O O . ARG A 1 102 ? -5.777 -6.504 0.103 1 84.88 102 ARG A O 1
ATOM 747 N N . ARG A 1 103 ? -4.422 -8.258 0.603 1 90.06 103 ARG A N 1
ATOM 748 C CA . ARG A 1 103 ? -4.516 -8.82 -0.741 1 90.06 103 ARG A CA 1
ATOM 749 C C . ARG A 1 103 ? -4.648 -10.336 -0.693 1 90.06 103 ARG A C 1
ATOM 751 O O . ARG A 1 103 ? -4.035 -10.992 0.151 1 90.06 103 ARG A O 1
ATOM 758 N N . LEU A 1 104 ? -5.434 -10.797 -1.62 1 93.06 104 LEU A N 1
ATOM 759 C CA . LEU A 1 104 ? -5.613 -12.234 -1.793 1 93.06 104 LEU A CA 1
ATOM 760 C C . LEU A 1 104 ? -5.309 -12.656 -3.227 1 93.06 104 LEU A C 1
ATOM 762 O O . LEU A 1 104 ? -5.672 -11.953 -4.172 1 93.06 104 LEU A O 1
ATOM 766 N N . ALA A 1 105 ? -4.648 -13.789 -3.318 1 95.12 105 ALA A N 1
ATOM 767 C CA . ALA A 1 105 ? -4.562 -14.414 -4.641 1 95.12 105 ALA A CA 1
ATOM 768 C C . ALA A 1 105 ? -5.906 -15 -5.059 1 95.12 105 ALA A C 1
ATOM 770 O O . ALA A 1 105 ? -6.617 -15.586 -4.238 1 95.12 105 ALA A O 1
ATOM 771 N N . VAL A 1 106 ? -6.254 -14.812 -6.289 1 95.31 106 VAL A N 1
ATOM 772 C CA . VAL A 1 106 ? -7.5 -15.352 -6.816 1 95.31 106 VAL A CA 1
ATOM 773 C C . VAL A 1 106 ? -7.211 -16.609 -7.645 1 95.31 106 VAL A C 1
ATOM 775 O O . VAL A 1 106 ? -6.387 -16.562 -8.562 1 95.31 106 VAL A O 1
ATOM 778 N N . LEU A 1 107 ? -7.941 -17.625 -7.309 1 94.56 107 LEU A N 1
ATOM 779 C CA . LEU A 1 107 ? -7.707 -18.906 -7.969 1 94.56 107 LEU A CA 1
ATOM 780 C C . LEU A 1 107 ? -8.844 -19.25 -8.93 1 94.56 107 LEU A C 1
ATOM 782 O O . LEU A 1 107 ? -10.008 -18.969 -8.648 1 94.56 107 LEU A O 1
ATOM 786 N N . ASP A 1 108 ? -8.469 -19.75 -10.055 1 92.5 108 ASP A N 1
ATOM 787 C CA . ASP A 1 108 ? -9.336 -20.531 -10.93 1 92.5 108 ASP A CA 1
ATOM 788 C C . ASP A 1 108 ? -8.883 -21.984 -11 1 92.5 108 ASP A C 1
ATOM 790 O O . ASP A 1 108 ? -7.945 -22.312 -11.734 1 92.5 108 AS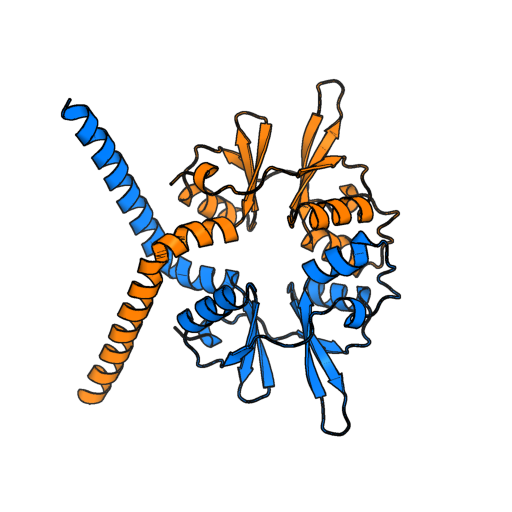P A O 1
ATOM 794 N N . GLY A 1 109 ? -9.586 -22.781 -10.188 1 90.88 109 GLY A N 1
ATOM 795 C CA . GLY A 1 109 ? -8.984 -24.078 -9.93 1 90.88 109 GLY A CA 1
ATOM 796 C C . GLY A 1 109 ? -7.688 -23.984 -9.148 1 90.88 109 GLY A C 1
ATOM 797 O O . GLY A 1 109 ? -7.66 -23.438 -8.039 1 90.88 109 GLY A O 1
ATOM 798 N N . GLU A 1 110 ? -6.594 -24.375 -9.766 1 88.62 110 GLU A N 1
ATOM 799 C CA . GLU A 1 110 ? -5.297 -24.359 -9.094 1 88.62 110 GLU A CA 1
ATOM 800 C C . GLU A 1 110 ? -4.43 -23.203 -9.602 1 88.62 110 GLU A C 1
ATOM 802 O O . GLU A 1 110 ? -3.373 -22.922 -9.031 1 88.62 110 GLU A O 1
ATOM 807 N N . ALA A 1 111 ? -4.926 -22.547 -10.539 1 89.62 111 ALA A N 1
ATOM 808 C CA . ALA A 1 111 ? -4.137 -21.5 -11.18 1 89.62 111 ALA A CA 1
ATOM 809 C C . ALA A 1 111 ? -4.434 -20.141 -10.555 1 89.62 111 ALA A C 1
ATOM 811 O O . ALA A 1 111 ? -5.594 -19.797 -10.305 1 89.62 111 ALA A O 1
ATOM 812 N N . VAL A 1 112 ? -3.375 -19.453 -10.289 1 92.94 112 VAL A N 1
ATOM 813 C CA . VAL A 1 112 ? -3.543 -18.078 -9.836 1 92.94 112 VAL A CA 1
ATOM 814 C C . VAL A 1 112 ? -3.871 -17.172 -11.023 1 92.94 112 VAL A C 1
ATOM 816 O O . VAL A 1 112 ? -3.043 -16.984 -11.914 1 92.94 112 VAL A O 1
ATOM 819 N N . THR A 1 113 ? -5.047 -16.516 -11 1 91.19 113 THR A N 1
ATOM 820 C CA . THR A 1 113 ? -5.504 -15.758 -12.156 1 91.19 113 THR A CA 1
ATOM 821 C C . THR A 1 113 ? -5.5 -14.258 -11.852 1 91.19 113 THR A C 1
ATOM 823 O O . THR A 1 113 ? -5.574 -13.43 -12.758 1 91.19 113 THR A O 1
ATOM 826 N N . GLY A 1 114 ? -5.441 -13.945 -10.539 1 92.19 114 GLY A N 1
ATOM 827 C CA . GLY A 1 114 ? -5.48 -12.539 -10.195 1 92.19 114 GLY A CA 1
ATOM 828 C C . GLY A 1 114 ? -5.137 -12.266 -8.742 1 92.19 114 GLY A C 1
ATOM 829 O O . GLY A 1 114 ? -4.762 -13.188 -8.008 1 92.19 114 GLY A O 1
ATOM 830 N N . VAL A 1 115 ? -5.168 -11.039 -8.422 1 92.94 115 VAL A N 1
ATOM 831 C CA . VAL A 1 115 ? -5.031 -10.555 -7.051 1 92.94 115 VAL A CA 1
ATOM 832 C C . VAL A 1 115 ? -6.16 -9.578 -6.734 1 92.94 115 VAL A C 1
ATOM 834 O O . VAL A 1 115 ? -6.48 -8.703 -7.543 1 92.94 115 VAL A O 1
ATOM 837 N N . VAL A 1 116 ? -6.805 -9.82 -5.609 1 91.19 116 VAL A N 1
ATOM 838 C CA . VAL A 1 116 ? -7.828 -8.875 -5.172 1 91.19 116 VAL A CA 1
ATOM 839 C C . VAL A 1 116 ? -7.371 -8.164 -3.9 1 91.19 116 VAL A C 1
ATOM 841 O O . VAL A 1 116 ? -6.902 -8.805 -2.957 1 91.19 116 VAL A O 1
ATOM 844 N N . ALA A 1 117 ? -7.441 -6.852 -4.023 1 88.12 117 ALA A N 1
ATOM 845 C CA . ALA A 1 117 ? -7 -6.043 -2.889 1 88.12 117 ALA A CA 1
ATOM 846 C C . ALA A 1 117 ? -8.188 -5.488 -2.113 1 88.12 117 ALA A C 1
ATOM 848 O O . ALA A 1 117 ? -9.312 -5.457 -2.623 1 88.12 117 ALA A O 1
ATOM 849 N N . LEU A 1 118 ? -7.895 -5.109 -0.93 1 82.5 118 LEU A N 1
ATOM 850 C CA . LEU A 1 118 ? -8.922 -4.504 -0.088 1 82.5 118 LEU A CA 1
ATOM 851 C C . LEU A 1 118 ? -9.539 -3.289 -0.775 1 82.5 118 LEU A C 1
ATOM 853 O O . LEU A 1 118 ? -10.742 -3.059 -0.669 1 82.5 118 LEU A O 1
ATOM 857 N N . ASP A 1 119 ? -8.727 -2.58 -1.499 1 77.81 119 ASP A N 1
ATOM 858 C CA . ASP A 1 119 ? -9.219 -1.404 -2.213 1 77.81 119 ASP A CA 1
ATOM 859 C C . ASP A 1 119 ? -10.242 -1.795 -3.279 1 77.81 119 ASP A C 1
ATOM 861 O O . ASP A 1 119 ? -11.156 -1.027 -3.576 1 77.81 119 ASP A O 1
ATOM 865 N N . ASP A 1 120 ? -10.047 -2.9 -3.902 1 80.62 120 ASP A N 1
ATOM 866 C CA . ASP A 1 120 ? -11.016 -3.387 -4.883 1 80.62 120 ASP A CA 1
ATOM 867 C C . ASP A 1 120 ? -12.375 -3.648 -4.234 1 80.62 120 ASP A C 1
ATOM 869 O O . ASP A 1 120 ? -13.414 -3.371 -4.828 1 80.62 120 ASP A O 1
ATOM 873 N N . LEU A 1 121 ? -12.266 -4.203 -3.086 1 78.31 121 LEU A N 1
ATOM 874 C CA . LEU A 1 121 ? -13.484 -4.48 -2.344 1 78.31 121 LEU A CA 1
ATOM 875 C C . LEU A 1 121 ? -14.203 -3.186 -1.973 1 78.31 121 LEU A C 1
ATOM 877 O O . LEU A 1 121 ? -15.43 -3.092 -2.088 1 78.31 121 LEU A O 1
ATOM 881 N N . PHE A 1 122 ? -13.422 -2.23 -1.695 1 72.38 122 PHE A N 1
ATOM 882 C CA . PHE A 1 122 ? -13.984 -0.938 -1.314 1 72.38 122 PHE A CA 1
ATOM 883 C C . PHE A 1 122 ? -14.68 -0.277 -2.5 1 72.38 122 PHE A C 1
ATOM 885 O O . PHE A 1 122 ? -15.758 0.3 -2.352 1 72.38 122 PHE A O 1
ATOM 892 N N . ALA A 1 123 ? -13.984 -0.321 -3.527 1 71.44 123 ALA A N 1
ATOM 893 C CA . ALA A 1 123 ? -14.562 0.286 -4.727 1 71.44 123 ALA A CA 1
ATOM 894 C C . ALA A 1 123 ? -15.906 -0.351 -5.07 1 71.44 123 ALA A C 1
ATOM 896 O O . ALA A 1 123 ? -16.844 0.339 -5.492 1 71.44 123 ALA A O 1
ATOM 897 N N . ALA A 1 124 ? -15.922 -1.542 -4.852 1 70.62 124 ALA A N 1
ATOM 898 C CA . ALA A 1 124 ? -17.156 -2.268 -5.152 1 70.62 124 ALA A CA 1
ATOM 899 C C . ALA A 1 124 ? -18.266 -1.902 -4.164 1 70.62 124 ALA A C 1
ATOM 901 O O . ALA A 1 124 ? -19.422 -1.751 -4.551 1 70.62 124 ALA A O 1
ATOM 902 N N . LEU A 1 125 ? -17.781 -1.751 -2.98 1 66.06 125 LEU A N 1
ATOM 903 C CA . LEU A 1 125 ? -18.734 -1.431 -1.933 1 66.06 125 LEU A CA 1
ATOM 904 C C . LEU A 1 125 ? -19.141 0.04 -1.992 1 66.06 125 LEU A C 1
ATOM 906 O O . LEU A 1 125 ? -20.281 0.392 -1.674 1 66.06 125 LEU A O 1
ATOM 910 N N . ALA A 1 126 ? -18.125 0.849 -2.283 1 62.41 126 ALA A N 1
ATOM 911 C CA . ALA A 1 126 ? -18.406 2.277 -2.406 1 62.41 126 ALA A CA 1
ATOM 912 C C . ALA A 1 126 ? -19.453 2.539 -3.482 1 62.41 126 ALA A C 1
ATOM 914 O O . ALA A 1 126 ? -20.266 3.455 -3.354 1 62.41 126 ALA A O 1
ATOM 915 N N . THR A 1 127 ? -19.25 1.84 -4.543 1 57.5 127 THR A N 1
ATOM 916 C CA . THR A 1 127 ? -20.281 1.984 -5.555 1 57.5 127 THR A CA 1
ATOM 917 C C . THR A 1 127 ? -21.672 1.767 -4.945 1 57.5 127 THR A C 1
ATOM 919 O O . THR A 1 127 ? -22.609 2.475 -5.285 1 57.5 127 THR A O 1
ATOM 922 N N . ASP A 1 128 ? -21.484 0.892 -4.16 1 50.44 128 ASP A N 1
ATOM 923 C CA . ASP A 1 128 ? -22.734 0.697 -3.428 1 50.44 128 ASP A CA 1
ATOM 924 C C . ASP A 1 128 ? -22.922 1.768 -2.354 1 50.44 128 ASP A C 1
ATOM 926 O O . ASP A 1 128 ? -24.047 2.086 -1.97 1 50.44 128 ASP A O 1
ATOM 930 N N . TRP A 1 129 ? -21.781 2.252 -1.88 1 49.03 129 TRP A N 1
ATOM 931 C CA . TRP A 1 129 ? -21.75 3.318 -0.884 1 49.03 129 TRP A CA 1
ATOM 932 C C . TRP A 1 129 ? -22.328 4.613 -1.455 1 49.03 129 TRP A C 1
ATOM 934 O O . TRP A 1 129 ? -22.578 5.566 -0.715 1 49.03 129 TRP A O 1
ATOM 944 N N . GLY A 1 130 ? -22.203 4.918 -2.748 1 48.09 130 GLY A N 1
ATOM 945 C CA . GLY A 1 130 ? -23.203 5.941 -2.986 1 48.09 130 GLY A CA 1
ATOM 946 C C . GLY A 1 130 ? -24.406 5.816 -2.072 1 48.09 130 GLY A C 1
ATOM 947 O O . GLY A 1 130 ? -24.938 6.824 -1.602 1 48.09 130 GLY A O 1
ATOM 948 N N . MET A 1 131 ? -24.797 4.73 -1.877 1 43.03 131 MET A N 1
ATOM 949 C CA . MET A 1 131 ? -25.812 4.43 -0.874 1 43.03 131 MET A CA 1
ATOM 950 C C . MET A 1 131 ? -25.25 4.543 0.534 1 43.03 131 MET A C 1
ATOM 952 O O . MET A 1 131 ? -25.922 5.012 1.45 1 43.03 131 MET A O 1
ATOM 956 N N . LEU A 1 132 ? -24.062 4.09 0.702 1 45.06 132 LEU A N 1
ATOM 957 C CA . LEU A 1 132 ? -23.453 4.172 2.025 1 45.06 132 LEU A CA 1
ATOM 958 C C . LEU A 1 132 ? -23.172 5.621 2.406 1 45.06 132 LEU A C 1
ATOM 960 O O . LEU A 1 132 ? -23.359 6.012 3.562 1 45.06 132 LEU A O 1
ATOM 964 N N . PHE A 1 133 ? -22.625 6.43 1.497 1 49.5 133 PHE A N 1
ATOM 965 C CA . PHE A 1 133 ? -22.562 7.863 1.754 1 49.5 133 PHE A CA 1
ATOM 966 C C . PHE A 1 133 ? -23.938 8.414 2.107 1 49.5 133 PHE A C 1
ATOM 968 O O . PHE A 1 133 ? -24.062 9.234 3.02 1 49.5 133 PHE A O 1
ATOM 975 N N . SER A 1 134 ? -24.859 8.039 1.28 1 47.69 134 SER A N 1
ATOM 976 C CA . SER A 1 134 ? -26.203 8.516 1.611 1 47.69 134 SER A CA 1
ATOM 977 C C . SER A 1 134 ? -26.625 8.047 3 1 47.69 134 SER A C 1
ATOM 979 O O . SER A 1 134 ? -27.266 8.789 3.744 1 47.69 134 SER A O 1
ATOM 981 N N . LEU A 1 135 ? -26.219 6.961 3.35 1 42.19 135 LEU A N 1
ATOM 982 C CA . LEU A 1 135 ? -26.594 6.418 4.648 1 42.19 135 LEU A CA 1
ATOM 983 C C . LEU A 1 135 ? -25.766 7.047 5.766 1 42.19 135 LEU A C 1
ATOM 985 O O . LEU A 1 135 ? -26.297 7.316 6.852 1 42.19 135 LEU A O 1
ATOM 989 N N . VAL A 1 136 ? -24.516 7.184 5.488 1 41.5 136 VAL A N 1
ATOM 990 C CA . VAL A 1 136 ? -23.703 7.859 6.496 1 41.5 136 VAL A CA 1
ATOM 991 C C . VAL A 1 136 ? -24.172 9.305 6.648 1 41.5 136 VAL A C 1
ATOM 993 O O . VAL A 1 136 ? -24.266 9.82 7.766 1 41.5 136 VAL A O 1
ATOM 996 N N . ARG A 1 137 ? -24.344 10.016 5.555 1 45.03 137 ARG A N 1
ATOM 997 C CA . ARG A 1 137 ? -24.938 11.344 5.637 1 45.03 137 ARG A CA 1
ATOM 998 C C . ARG A 1 137 ? -26.266 11.305 6.387 1 45.03 137 ARG A C 1
ATOM 1000 O O . ARG A 1 137 ? -26.547 12.18 7.215 1 45.03 137 ARG A O 1
ATOM 1007 N N . LYS A 1 138 ? -27.047 10.336 6.094 1 44.5 138 LYS A N 1
ATOM 1008 C CA . LYS A 1 138 ? -28.328 10.234 6.781 1 44.5 138 LYS A CA 1
ATOM 1009 C C . LYS A 1 138 ? -28.141 9.914 8.266 1 44.5 138 LYS A C 1
ATOM 1011 O O . LYS A 1 138 ? -28.875 10.422 9.109 1 44.5 138 LYS A O 1
ATOM 1016 N N . ALA A 1 139 ? -27.172 9.133 8.531 1 39.72 139 ALA A N 1
ATOM 1017 C CA . ALA A 1 139 ? -26.906 8.859 9.945 1 39.72 139 ALA A CA 1
ATOM 1018 C C . ALA A 1 139 ? -26.344 10.094 10.641 1 39.72 139 ALA A C 1
ATOM 1020 O O . ALA A 1 139 ? -26.656 10.359 11.797 1 39.72 139 ALA A O 1
ATOM 1021 N N . GLN A 1 140 ? -25.484 10.844 10 1 40.5 140 GLN A N 1
ATOM 1022 C CA . GLN A 1 140 ? -24.969 12.094 10.539 1 40.5 140 GLN A CA 1
ATOM 1023 C C . GLN A 1 140 ? -26.094 13.102 10.766 1 40.5 140 GLN A C 1
ATOM 1025 O O . GLN A 1 140 ? -26.062 13.859 11.734 1 40.5 140 GLN A O 1
ATOM 1030 N N . GLU A 1 141 ? -26.906 13.18 9.836 1 47.06 141 GLU A N 1
ATOM 1031 C CA . GLU A 1 141 ? -28.094 14.031 10.031 1 47.06 141 GLU A CA 1
ATOM 1032 C C . GLU A 1 141 ? -28.922 13.555 11.219 1 47.06 141 GLU A C 1
ATOM 1034 O O . GLU A 1 141 ? -29.469 14.367 11.961 1 47.06 141 GLU A O 1
ATOM 1039 N N . ARG A 1 142 ? -28.984 12.297 11.336 1 39.66 142 ARG A N 1
ATOM 1040 C CA . ARG A 1 142 ? -29.688 11.805 12.508 1 39.66 142 ARG A CA 1
ATOM 1041 C C . ARG A 1 142 ? -28.953 12.148 13.797 1 39.66 142 ARG A C 1
ATOM 1043 O O . ARG A 1 142 ? -29.562 12.508 14.797 1 39.66 142 ARG A O 1
ATOM 1050 N N . GLU A 1 143 ? -27.672 11.898 13.664 1 39.16 143 GLU A N 1
ATOM 1051 C CA . GLU A 1 143 ? -26.938 12.219 14.883 1 39.16 143 GLU A CA 1
ATOM 1052 C C . GLU A 1 143 ? -26.891 13.727 15.125 1 39.16 143 GLU A C 1
ATOM 1054 O O . GLU A 1 143 ? -26.969 14.172 16.266 1 39.16 143 GLU A O 1
ATOM 1059 N N . ARG A 1 144 ? -26.703 14.555 14.156 1 40.59 144 ARG A N 1
ATOM 1060 C CA . ARG A 1 144 ? -26.828 16 14.32 1 40.59 144 ARG A CA 1
ATOM 1061 C C . ARG A 1 144 ? -28.25 16.391 14.734 1 40.59 144 ARG A C 1
ATOM 1063 O O . ARG A 1 144 ? -28.438 17.312 15.531 1 40.59 144 ARG A O 1
ATOM 1070 N N . SER A 1 145 ? -29.109 15.742 14.109 1 45.88 145 SER A N 1
ATOM 1071 C CA . SER A 1 145 ? -30.484 15.984 14.547 1 45.88 145 SER A CA 1
ATOM 1072 C C . SER A 1 145 ? -30.719 15.43 15.945 1 45.88 145 SER A C 1
ATOM 1074 O O . SER A 1 145 ? -31.484 15.992 16.719 1 45.88 145 SER A O 1
ATOM 1076 N N . GLY A 1 146 ? -30.078 14.359 16.234 1 39.31 146 GLY A N 1
ATOM 1077 C CA . GLY A 1 146 ? -30.234 13.836 17.594 1 39.31 146 GLY A CA 1
ATOM 1078 C C . GLY A 1 146 ? -29.469 14.625 18.625 1 39.31 146 GLY A C 1
ATOM 1079 O O . GLY A 1 146 ? -29.875 14.695 19.797 1 39.31 146 GLY A O 1
ATOM 1080 N N . SER A 1 147 ? -28.281 15.148 18.328 1 37.44 147 SER A N 1
ATOM 1081 C CA . SER A 1 147 ? -27.594 16.016 19.266 1 37.44 147 SER A CA 1
ATOM 1082 C C . SER A 1 147 ? -28.297 17.375 19.375 1 37.44 147 SER A C 1
ATOM 1084 O O . SER A 1 147 ? -28.25 18.016 20.438 1 37.44 147 SER A O 1
ATOM 1086 N N . ALA A 1 148 ? -28.938 17.969 18.438 1 38.09 148 ALA A N 1
ATOM 1087 C CA . ALA A 1 148 ? -29.766 19.156 18.594 1 38.09 148 ALA A CA 1
ATOM 1088 C C . ALA A 1 148 ? -31.016 18.844 19.422 1 38.09 148 ALA A C 1
ATOM 1090 O O . ALA A 1 148 ? -31.469 19.703 20.188 1 38.09 148 ALA A O 1
ATOM 1091 N N . GLN A 1 149 ? -31.562 17.703 19.281 1 37.03 149 GLN A N 1
ATOM 1092 C CA . GLN A 1 149 ? -32.719 17.406 20.109 1 37.03 149 GLN A CA 1
ATOM 1093 C C . GLN A 1 149 ? -32.312 17.141 21.562 1 37.03 149 GLN A C 1
ATOM 1095 O O . GLN A 1 149 ? -33.125 17.375 22.484 1 37.03 149 GLN A O 1
ATOM 1100 N N . ALA A 1 150 ? -31.219 16.672 21.797 1 39.31 150 ALA A N 1
ATOM 1101 C CA . ALA A 1 150 ? -30.875 16.516 23.203 1 39.31 150 ALA A CA 1
ATOM 1102 C C . ALA A 1 150 ? -30.609 17.859 23.875 1 39.31 150 ALA A C 1
ATOM 1104 O O . ALA A 1 150 ? -30.734 17.984 25.094 1 39.31 150 ALA A O 1
ATOM 1105 N N . LEU A 1 151 ? -30.031 18.812 23.172 1 35.56 151 LEU A N 1
ATOM 1106 C CA . LEU A 1 151 ? -29.859 20.125 23.812 1 35.56 151 LEU A CA 1
ATOM 1107 C C . LEU A 1 151 ? -31.203 20.797 24.016 1 35.56 151 LEU A C 1
ATOM 1109 O O . LEU A 1 151 ? -31.359 21.656 24.891 1 35.56 151 LEU A O 1
ATOM 1113 N N . SER A 1 152 ? -32.062 20.516 23.125 1 37.84 152 SER A N 1
ATOM 1114 C CA . SER A 1 152 ? -33.312 21.219 23.391 1 37.84 152 SER A CA 1
ATOM 1115 C C . SER A 1 152 ? -34.031 20.625 24.594 1 37.84 152 SER A C 1
ATOM 1117 O O . SER A 1 152 ? -35 21.203 25.078 1 37.84 152 SER A O 1
ATOM 1119 N N . GLN A 1 153 ? -33.75 19.391 24.953 1 38.16 153 GLN A N 1
ATOM 1120 C CA . GLN A 1 153 ? -34.562 18.953 26.094 1 38.16 153 GLN A CA 1
ATOM 1121 C C . GLN A 1 153 ? -33.875 19.344 27.406 1 38.16 153 GLN A C 1
ATOM 1123 O O . GLN A 1 153 ? -34.438 19.094 28.484 1 38.16 153 GLN A O 1
ATOM 1128 N N . THR A 1 154 ? -32.625 19.922 27.375 1 32.25 154 THR A N 1
ATOM 1129 C CA . THR A 1 154 ? -32.438 20.531 28.688 1 32.25 154 THR A CA 1
ATOM 1130 C C . THR A 1 154 ? -32.875 21.984 28.672 1 32.25 154 THR A C 1
ATOM 1132 O O . THR A 1 154 ? -32.594 22.719 27.719 1 32.25 154 THR A O 1
ATOM 1135 N N . MET B 1 1 ? -19.047 10.648 12.398 1 79.88 1 MET B N 1
ATOM 1136 C CA . MET B 1 1 ? -17.688 10.211 12.688 1 79.88 1 MET B CA 1
ATOM 1137 C C . MET B 1 1 ? -16.656 11.156 12.047 1 79.88 1 MET B C 1
ATOM 1139 O O . MET B 1 1 ? -16.812 11.539 10.883 1 79.88 1 MET B O 1
ATOM 1143 N N . LEU B 1 2 ? -15.734 11.562 12.945 1 86.31 2 LEU B N 1
ATOM 1144 C CA . LEU B 1 2 ? -14.773 12.555 12.469 1 86.31 2 LEU B CA 1
ATOM 1145 C C . LEU B 1 2 ? -13.461 11.891 12.078 1 86.31 2 LEU B C 1
ATOM 1147 O O . LEU B 1 2 ? -13.188 10.758 12.484 1 86.31 2 LEU B O 1
ATOM 1151 N N . VAL B 1 3 ? -12.68 12.562 11.266 1 89.5 3 VAL B N 1
ATOM 1152 C CA . VAL B 1 3 ? -11.383 12.078 10.812 1 89.5 3 VAL B CA 1
ATOM 1153 C C . VAL B 1 3 ? -10.484 11.789 12.008 1 89.5 3 VAL B C 1
ATOM 1155 O O . VAL B 1 3 ? -9.789 10.766 12.047 1 89.5 3 VAL B O 1
ATOM 1158 N N . GLN B 1 4 ? -10.57 12.625 12.969 1 87.44 4 GLN B N 1
ATOM 1159 C CA . GLN B 1 4 ? -9.711 12.461 14.133 1 87.44 4 GLN B CA 1
ATOM 1160 C C . GLN B 1 4 ? -10.047 11.18 14.891 1 87.44 4 GLN B C 1
ATOM 1162 O O . GLN B 1 4 ? -9.211 10.648 15.625 1 87.44 4 GLN B O 1
ATOM 1167 N N . ASP B 1 5 ? -11.227 10.68 14.734 1 84.31 5 ASP B N 1
ATOM 1168 C CA . ASP B 1 5 ? -11.664 9.477 15.43 1 84.31 5 ASP B CA 1
ATOM 1169 C C . ASP B 1 5 ? -11.055 8.219 14.797 1 84.31 5 ASP B C 1
ATOM 1171 O O . ASP B 1 5 ? -11.031 7.16 15.422 1 84.31 5 ASP B O 1
ATOM 1175 N N . ILE B 1 6 ? -10.664 8.375 13.562 1 80.06 6 ILE B N 1
ATOM 1176 C CA . ILE B 1 6 ? -10.211 7.184 12.844 1 80.06 6 ILE B CA 1
ATOM 1177 C C . ILE B 1 6 ? -8.727 7.309 12.523 1 80.06 6 ILE B C 1
ATOM 1179 O O . ILE B 1 6 ? -8.094 6.34 12.094 1 80.06 6 ILE B O 1
ATOM 1183 N N . CYS B 1 7 ? -8.25 8.453 12.688 1 71.94 7 CYS B N 1
ATOM 1184 C CA . CYS B 1 7 ? -6.848 8.688 12.367 1 71.94 7 CYS B CA 1
ATOM 1185 C C . CYS B 1 7 ? -5.938 7.992 13.375 1 71.94 7 CYS B C 1
ATOM 1187 O O . CYS B 1 7 ? -5.996 8.281 14.57 1 71.94 7 CYS B O 1
ATOM 1189 N N . SER B 1 8 ? -5.52 6.883 13.07 1 59.38 8 SER B N 1
ATOM 1190 C CA . SER B 1 8 ? -4.754 6.113 14.047 1 59.38 8 SER B CA 1
ATOM 1191 C C . SER B 1 8 ? -3.328 6.641 14.172 1 59.38 8 SER B C 1
ATOM 1193 O O . SER B 1 8 ? -2.732 6.59 15.25 1 59.38 8 SER B O 1
ATOM 1195 N N . ALA B 1 9 ? -2.709 7.102 13.062 1 62.31 9 ALA B N 1
ATOM 1196 C CA . ALA B 1 9 ? -1.258 7.172 13.203 1 62.31 9 ALA B CA 1
ATOM 1197 C C . ALA B 1 9 ? -0.783 8.617 13.297 1 62.31 9 ALA B C 1
ATOM 1199 O O . ALA B 1 9 ? -1.291 9.492 12.586 1 62.31 9 ALA B O 1
ATOM 1200 N N . LYS B 1 10 ? -0.004 8.812 14.398 1 79.12 10 LYS B N 1
ATOM 1201 C CA . LYS B 1 10 ? 0.789 10.031 14.422 1 79.12 10 LYS B CA 1
ATOM 1202 C C . LYS B 1 10 ? 1.641 10.164 13.164 1 79.12 10 LYS B C 1
ATOM 1204 O O . LYS B 1 10 ? 2.184 9.172 12.664 1 79.12 10 LYS B O 1
ATOM 1209 N N . ALA B 1 11 ? 1.517 11.336 12.656 1 87.56 11 ALA B N 1
ATOM 1210 C CA . ALA B 1 11 ? 2.35 11.602 11.492 1 87.56 11 ALA B CA 1
ATOM 1211 C C . ALA B 1 11 ? 3.828 11.414 11.812 1 87.56 11 ALA B C 1
ATOM 1213 O O . ALA B 1 11 ? 4.312 11.898 12.836 1 87.56 11 ALA B O 1
ATOM 1214 N N . VAL B 1 12 ? 4.477 10.633 11.016 1 92.56 12 VAL B N 1
ATOM 1215 C CA . VAL B 1 12 ? 5.93 10.547 11.102 1 92.56 12 VAL B CA 1
ATOM 1216 C C . VAL B 1 12 ? 6.566 11.492 10.086 1 92.56 12 VAL B C 1
ATOM 1218 O O . VAL B 1 12 ? 6.254 11.438 8.891 1 92.56 12 VAL B O 1
ATOM 1221 N N . HIS B 1 13 ? 7.414 12.32 10.617 1 95.25 13 HIS B N 1
ATOM 1222 C CA . HIS B 1 13 ? 8.031 13.344 9.781 1 95.25 13 HIS B CA 1
ATOM 1223 C C . HIS B 1 13 ? 9.484 13 9.477 1 95.25 13 HIS B C 1
ATOM 1225 O O . HIS B 1 13 ? 10.211 12.516 10.352 1 95.25 13 HIS B O 1
ATOM 1231 N N . VAL B 1 14 ? 9.898 13.32 8.273 1 96.94 14 VAL B N 1
ATOM 1232 C CA . VAL B 1 14 ? 11.297 13.18 7.895 1 96.94 14 VAL B CA 1
ATOM 1233 C C . VAL B 1 14 ? 11.742 14.406 7.102 1 96.94 14 VAL B C 1
ATOM 1235 O O . VAL B 1 14 ? 10.953 15.008 6.375 1 96.94 14 VAL B O 1
ATOM 1238 N N . PRO B 1 15 ? 13.031 14.758 7.25 1 97.06 15 PRO B N 1
ATOM 1239 C CA . PRO B 1 15 ? 13.516 15.867 6.43 1 97.06 15 PRO B CA 1
ATOM 1240 C C . PRO B 1 15 ? 13.703 15.484 4.965 1 97.06 15 PRO B C 1
ATOM 1242 O O . PRO B 1 15 ? 13.906 14.305 4.652 1 97.06 15 PRO B O 1
ATOM 1245 N N . LEU B 1 16 ? 13.609 16.469 4.074 1 95.38 16 LEU B N 1
ATOM 1246 C CA . LEU B 1 16 ? 13.703 16.203 2.643 1 95.38 16 LEU B CA 1
ATOM 1247 C C . LEU B 1 16 ? 15.086 15.664 2.279 1 95.38 16 LEU B C 1
ATOM 1249 O O . LEU B 1 16 ? 15.25 15.031 1.231 1 95.38 16 LEU B O 1
ATOM 1253 N N . SER B 1 17 ? 16.078 15.781 3.178 1 94.81 17 SER B N 1
ATOM 1254 C CA . SER B 1 17 ? 17.453 15.352 2.914 1 94.81 17 SER B CA 1
ATOM 1255 C C . SER B 1 17 ? 17.688 13.93 3.412 1 94.81 17 SER B C 1
ATOM 1257 O O . SER B 1 17 ? 18.766 13.359 3.186 1 94.81 17 SER B O 1
ATOM 1259 N N . CYS B 1 18 ? 16.688 13.414 4.023 1 96.31 18 CYS B N 1
ATOM 1260 C CA . CYS B 1 18 ? 16.828 12.047 4.52 1 96.31 18 CYS B CA 1
ATOM 1261 C C . CYS B 1 18 ? 16.922 11.055 3.367 1 96.31 18 CYS B C 1
ATOM 1263 O O . CYS B 1 18 ? 16.25 11.227 2.346 1 96.31 18 CYS B O 1
ATOM 1265 N N . THR B 1 19 ? 17.797 9.961 3.545 1 98.62 19 THR B N 1
ATOM 1266 C CA . THR B 1 19 ? 17.938 8.953 2.494 1 98.62 19 THR B CA 1
ATOM 1267 C C . THR B 1 19 ? 16.719 8.039 2.463 1 98.62 19 THR B C 1
ATOM 1269 O O . THR B 1 19 ? 15.938 8 3.418 1 98.62 19 THR B O 1
ATOM 1272 N N . LEU B 1 20 ? 16.609 7.332 1.379 1 98.75 20 LEU B N 1
ATOM 1273 C CA . LEU B 1 20 ? 15.516 6.375 1.257 1 98.75 20 LEU B CA 1
ATOM 1274 C C . LEU B 1 20 ? 15.672 5.242 2.266 1 98.75 20 LEU B C 1
ATOM 1276 O O . LEU B 1 20 ? 14.672 4.715 2.77 1 98.75 20 LEU B O 1
ATOM 1280 N N . GLN B 1 21 ? 16.891 4.867 2.561 1 98.88 21 GLN B N 1
ATOM 1281 C CA . GLN B 1 21 ? 17.109 3.85 3.584 1 98.88 21 GLN B CA 1
ATOM 1282 C C . GLN B 1 21 ? 16.609 4.328 4.949 1 98.88 21 GLN B C 1
ATOM 1284 O O . GLN B 1 21 ? 15.906 3.602 5.648 1 98.88 21 GLN B O 1
ATOM 1289 N N . GLU B 1 22 ? 16.969 5.523 5.27 1 98.69 22 GLU B N 1
ATOM 1290 C CA . GLU B 1 22 ? 16.531 6.086 6.543 1 98.69 22 GLU B CA 1
ATOM 1291 C C . GLU B 1 22 ? 15.008 6.172 6.617 1 98.69 22 GLU B C 1
ATOM 1293 O O . GLU B 1 22 ? 14.414 5.852 7.645 1 98.69 22 GLU B O 1
ATOM 1298 N N . ALA B 1 23 ? 14.422 6.645 5.559 1 98.62 23 ALA B N 1
ATOM 1299 C CA . ALA B 1 23 ? 12.961 6.723 5.488 1 98.62 23 ALA B CA 1
ATOM 1300 C C . ALA B 1 23 ? 12.328 5.348 5.668 1 98.62 23 ALA B C 1
ATOM 1302 O O . ALA B 1 23 ? 11.367 5.191 6.43 1 98.62 23 ALA B O 1
ATOM 1303 N N . ALA B 1 24 ? 12.859 4.367 5.012 1 98.69 24 ALA B N 1
ATOM 1304 C CA . ALA B 1 24 ? 12.328 3.008 5.074 1 98.69 24 ALA B CA 1
ATOM 1305 C C . ALA B 1 24 ? 12.453 2.438 6.484 1 98.69 24 ALA B C 1
ATOM 1307 O O . ALA B 1 24 ? 11.578 1.696 6.941 1 98.69 24 ALA B O 1
ATOM 1308 N N . VAL B 1 25 ? 13.531 2.779 7.152 1 98.69 25 VAL B N 1
ATOM 1309 C CA . VAL B 1 25 ? 13.711 2.355 8.539 1 98.69 25 VAL B CA 1
ATOM 1310 C C . VAL B 1 25 ? 12.594 2.941 9.406 1 98.69 25 VAL B C 1
ATOM 1312 O O . VAL B 1 25 ? 12.031 2.244 10.25 1 98.69 25 VAL B O 1
ATOM 1315 N N . GLN B 1 26 ? 12.281 4.18 9.156 1 97.38 26 GLN B N 1
ATOM 1316 C CA . GLN B 1 26 ? 11.188 4.805 9.898 1 97.38 26 GLN B CA 1
ATOM 1317 C C . GLN B 1 26 ? 9.859 4.121 9.602 1 97.38 26 GLN B C 1
ATOM 1319 O O . GLN B 1 26 ? 9.055 3.887 10.508 1 97.38 26 GLN B O 1
ATOM 1324 N N . MET B 1 27 ? 9.648 3.816 8.359 1 96.19 27 MET B N 1
ATOM 1325 C CA . MET B 1 27 ? 8.414 3.129 7.98 1 96.19 27 MET B CA 1
ATOM 1326 C C . MET B 1 27 ? 8.305 1.778 8.68 1 96.19 27 MET B C 1
ATOM 1328 O O . MET B 1 27 ? 7.242 1.421 9.188 1 96.19 27 MET B O 1
ATOM 1332 N N . ARG B 1 28 ? 9.375 1.08 8.711 1 96.06 28 ARG B N 1
ATOM 1333 C CA . ARG B 1 28 ? 9.414 -0.234 9.344 1 96.06 28 ARG B CA 1
ATOM 1334 C C . ARG B 1 28 ? 9.18 -0.125 10.852 1 96.06 28 ARG B C 1
ATOM 1336 O O . ARG B 1 28 ? 8.297 -0.794 11.391 1 96.06 28 ARG B O 1
ATOM 1343 N N . ASP B 1 29 ? 9.859 0.746 11.469 1 95.56 29 ASP B N 1
ATOM 1344 C CA . ASP B 1 29 ? 9.852 0.833 12.922 1 95.56 29 ASP B CA 1
ATOM 1345 C C . ASP B 1 29 ? 8.539 1.417 13.438 1 95.56 29 ASP B C 1
ATOM 1347 O O . ASP B 1 29 ? 8.07 1.047 14.516 1 95.56 29 ASP B O 1
ATOM 1351 N N . ARG B 1 30 ? 7.93 2.283 12.656 1 92.06 30 ARG B N 1
ATOM 1352 C CA . ARG B 1 30 ? 6.699 2.947 13.078 1 92.06 30 ARG B CA 1
ATOM 1353 C C . ARG B 1 30 ? 5.477 2.279 12.453 1 92.06 30 ARG B C 1
ATOM 1355 O O . ARG B 1 30 ? 4.344 2.703 12.695 1 92.06 30 ARG B O 1
ATOM 1362 N N . HIS B 1 31 ? 5.641 1.353 11.617 1 89.88 31 HIS B N 1
ATOM 1363 C CA . HIS B 1 31 ? 4.598 0.56 10.984 1 89.88 31 HIS B CA 1
ATOM 1364 C C . HIS B 1 31 ? 3.65 1.443 10.172 1 89.88 31 HIS B C 1
ATOM 1366 O O . HIS B 1 31 ? 2.428 1.328 10.305 1 89.88 31 HIS B O 1
ATOM 1372 N N . VAL B 1 32 ? 4.266 2.295 9.406 1 90.38 32 VAL B N 1
ATOM 1373 C CA . VAL B 1 32 ? 3.498 3.166 8.523 1 90.38 32 VAL B CA 1
ATOM 1374 C C . VAL B 1 32 ? 4.008 3.031 7.094 1 90.38 32 VAL B C 1
ATOM 1376 O O . VAL B 1 32 ? 5.168 2.674 6.871 1 90.38 32 VAL B O 1
ATOM 1379 N N . GLY B 1 33 ? 3.162 3.352 6.102 1 92.19 33 GLY B N 1
ATOM 1380 C CA . GLY B 1 33 ? 3.539 3.266 4.699 1 92.19 33 GLY B CA 1
ATOM 1381 C C . GLY B 1 33 ? 3.686 4.621 4.035 1 92.19 33 GLY B C 1
ATOM 1382 O O . GLY B 1 33 ? 3.854 4.711 2.818 1 92.19 33 GLY B O 1
ATOM 1383 N N . ALA B 1 34 ? 3.535 5.66 4.883 1 94.06 34 ALA B N 1
ATOM 1384 C CA . ALA B 1 34 ? 3.66 7.031 4.398 1 94.06 34 ALA B CA 1
ATOM 1385 C C . ALA B 1 34 ? 4.336 7.918 5.441 1 94.06 34 ALA B C 1
ATOM 1387 O O . ALA B 1 34 ? 4.086 7.781 6.641 1 94.06 34 ALA B O 1
ATOM 1388 N N . LEU B 1 35 ? 5.211 8.828 4.961 1 96.44 35 LEU B N 1
ATOM 1389 C CA . LEU B 1 35 ? 5.891 9.812 5.797 1 96.44 35 LEU B CA 1
ATOM 1390 C C . LEU B 1 35 ? 5.637 11.227 5.289 1 96.44 35 LEU B C 1
ATOM 1392 O O . LEU B 1 35 ? 5.57 11.453 4.082 1 96.44 35 LEU B O 1
ATOM 1396 N N . ILE B 1 36 ? 5.547 12.109 6.25 1 96.5 36 ILE B N 1
ATOM 1397 C CA . ILE B 1 36 ? 5.461 13.523 5.91 1 96.5 36 ILE B CA 1
ATOM 1398 C C . ILE B 1 36 ? 6.863 14.102 5.746 1 96.5 36 ILE B C 1
ATOM 1400 O O . ILE B 1 36 ? 7.707 13.961 6.637 1 96.5 36 ILE B O 1
ATOM 1404 N N . VAL B 1 37 ? 7.055 14.727 4.598 1 97.44 37 VAL B N 1
ATOM 1405 C CA . VAL B 1 37 ? 8.367 15.289 4.32 1 97.44 37 VAL B CA 1
ATOM 1406 C C . VAL B 1 37 ? 8.391 16.766 4.703 1 97.44 37 VAL B C 1
ATOM 1408 O O . VAL B 1 37 ? 7.492 17.531 4.328 1 97.44 37 VAL B O 1
ATOM 1411 N N . THR B 1 38 ? 9.422 17.109 5.438 1 96.5 38 THR B N 1
ATOM 1412 C CA . THR B 1 38 ? 9.5 18.469 5.945 1 96.5 38 THR B CA 1
ATOM 1413 C C . THR B 1 38 ? 10.766 19.172 5.438 1 96.5 38 THR B C 1
ATOM 1415 O O . THR B 1 38 ? 11.711 18.5 5 1 96.5 38 THR B O 1
ATOM 1418 N N . GLU B 1 39 ? 10.648 20.422 5.383 1 94.62 39 GLU B N 1
ATOM 1419 C CA . GLU B 1 39 ? 11.781 21.281 5.082 1 94.62 39 GLU B CA 1
ATOM 1420 C C . GLU B 1 39 ? 11.984 22.328 6.172 1 94.62 39 GLU B C 1
ATOM 1422 O O . GLU B 1 39 ? 11.016 22.906 6.68 1 94.62 39 GLU B O 1
ATOM 1427 N N . ASN B 1 40 ? 13.211 22.484 6.578 1 90.44 40 ASN B N 1
ATOM 1428 C CA . ASN B 1 40 ? 13.531 23.531 7.539 1 90.44 40 ASN B CA 1
ATOM 1429 C C . ASN B 1 40 ? 13.75 24.875 6.852 1 90.44 40 ASN B C 1
ATOM 1431 O O . ASN B 1 40 ? 14.375 24.938 5.789 1 90.44 40 ASN B O 1
ATOM 1435 N N . SER B 1 41 ? 13.055 25.812 7.344 1 85.38 41 SER B N 1
ATOM 1436 C CA . SER B 1 41 ? 13.266 27.203 6.934 1 85.38 41 SER B CA 1
ATOM 1437 C C . SER B 1 41 ? 13.531 28.094 8.141 1 85.38 41 SER B C 1
ATOM 1439 O O . SER B 1 41 ? 13.336 27.688 9.281 1 85.38 41 SER B O 1
ATOM 1441 N N . PRO B 1 42 ? 14.062 29.281 7.883 1 87.88 42 PRO B N 1
ATOM 1442 C CA . PRO B 1 42 ? 14.25 30.203 9 1 87.88 42 PRO B CA 1
ATOM 1443 C C . PRO B 1 42 ? 12.969 30.438 9.797 1 87.88 42 PRO B C 1
ATOM 1445 O O . PRO B 1 42 ? 13.023 30.734 10.992 1 87.88 42 PRO B O 1
ATOM 1448 N N . ALA B 1 43 ? 11.789 30.297 9.227 1 86.94 43 ALA B N 1
ATOM 1449 C CA . ALA B 1 43 ? 10.492 30.531 9.859 1 86.94 43 ALA B CA 1
ATOM 1450 C C . ALA B 1 43 ? 10.016 29.281 10.609 1 86.94 43 ALA B C 1
ATOM 1452 O O . ALA B 1 43 ? 9 29.328 11.305 1 86.94 43 ALA B O 1
ATOM 1453 N N . GLY B 1 44 ? 10.727 28.203 10.445 1 88.75 44 GLY B N 1
ATOM 1454 C CA . GLY B 1 44 ? 10.367 26.953 11.109 1 88.75 44 GLY B CA 1
ATOM 1455 C C . GLY B 1 44 ? 10.297 25.766 10.164 1 88.75 44 GLY B C 1
ATOM 1456 O O . GLY B 1 44 ? 10.727 25.859 9.016 1 88.75 44 GLY B O 1
ATOM 1457 N N . THR B 1 45 ? 9.82 24.688 10.719 1 90.25 45 THR B N 1
ATOM 1458 C CA . THR B 1 45 ? 9.688 23.469 9.938 1 90.25 45 THR B CA 1
ATOM 1459 C C . THR B 1 45 ? 8.32 23.406 9.266 1 90.25 45 THR B C 1
ATOM 1461 O O . THR B 1 45 ? 7.293 23.641 9.906 1 90.25 45 THR B O 1
ATOM 1464 N N . ARG B 1 46 ? 8.375 23.203 7.973 1 91.31 46 ARG B N 1
ATOM 1465 C CA . ARG B 1 46 ? 7.121 23.125 7.23 1 91.31 46 ARG B CA 1
ATOM 1466 C C . ARG B 1 46 ? 7.004 21.797 6.492 1 91.31 46 ARG B C 1
ATOM 1468 O O . ARG B 1 46 ? 7.984 21.297 5.93 1 91.31 46 ARG B O 1
ATOM 1475 N N . ALA B 1 47 ? 5.801 21.344 6.441 1 94 47 ALA B N 1
ATOM 1476 C CA . ALA B 1 47 ? 5.516 20.156 5.648 1 94 47 ALA B CA 1
ATOM 1477 C C . ALA B 1 47 ? 5.469 20.484 4.16 1 94 47 ALA B C 1
ATOM 1479 O O . ALA B 1 47 ? 4.742 21.391 3.742 1 94 47 ALA B O 1
ATOM 1480 N N . VAL B 1 48 ? 6.227 19.719 3.334 1 94.56 48 VAL B N 1
ATOM 1481 C CA . VAL B 1 48 ? 6.336 20.109 1.933 1 94.56 48 VAL B CA 1
ATOM 1482 C C . VAL B 1 48 ? 5.82 18.984 1.039 1 94.56 48 VAL B C 1
ATOM 1484 O O . VAL B 1 48 ? 5.645 19.172 -0.167 1 94.56 48 VAL B O 1
ATOM 1487 N N . GLY B 1 49 ? 5.594 17.781 1.612 1 95.38 49 GLY B N 1
ATOM 1488 C CA . GLY B 1 49 ? 5.102 16.672 0.809 1 95.38 49 GLY B CA 1
ATOM 1489 C C . GLY B 1 49 ? 4.965 15.383 1.594 1 95.38 49 GLY B C 1
ATOM 1490 O O . GLY B 1 49 ? 4.941 15.398 2.826 1 95.38 49 GLY B O 1
ATOM 1491 N N . MET B 1 50 ? 4.812 14.305 0.814 1 96.31 50 MET B N 1
ATOM 1492 C CA . MET B 1 50 ? 4.641 12.969 1.374 1 96.31 50 MET B CA 1
ATOM 1493 C C . MET B 1 50 ? 5.395 11.938 0.55 1 96.31 50 MET B C 1
ATOM 1495 O O . MET B 1 50 ? 5.562 12.094 -0.661 1 96.31 50 MET B O 1
ATOM 1499 N N . VAL B 1 51 ? 5.957 10.922 1.185 1 97 51 VAL B N 1
ATOM 1500 C CA . VAL B 1 51 ? 6.566 9.789 0.499 1 97 51 VAL B CA 1
ATOM 1501 C C . VAL B 1 51 ? 5.957 8.484 1.012 1 97 51 VAL B C 1
ATOM 1503 O O . VAL B 1 51 ? 5.785 8.305 2.221 1 97 51 VAL B O 1
ATOM 1506 N N . THR B 1 52 ? 5.566 7.652 0.091 1 95.31 52 THR B N 1
ATOM 1507 C CA . THR B 1 52 ? 4.988 6.363 0.446 1 95.31 52 THR B CA 1
ATOM 1508 C C . THR B 1 52 ? 5.922 5.223 0.052 1 95.31 52 THR B C 1
ATOM 1510 O O . THR B 1 52 ? 6.91 5.441 -0.653 1 95.31 52 THR B O 1
ATOM 1513 N N . ASP B 1 53 ? 5.629 4.051 0.589 1 96 53 ASP B N 1
ATOM 1514 C CA . ASP B 1 53 ? 6.375 2.873 0.167 1 96 53 ASP B CA 1
ATOM 1515 C C . ASP B 1 53 ? 6.293 2.684 -1.346 1 96 53 ASP B C 1
ATOM 1517 O O . ASP B 1 53 ? 7.293 2.352 -1.989 1 96 53 ASP B O 1
ATOM 1521 N N . ARG B 1 54 ? 5.156 2.996 -1.881 1 94.75 54 ARG B N 1
ATOM 1522 C CA . ARG B 1 54 ? 5.008 2.873 -3.328 1 94.75 54 ARG B CA 1
ATOM 1523 C C . ARG B 1 54 ? 5.914 3.857 -4.059 1 94.75 54 ARG B C 1
ATOM 1525 O O . ARG B 1 54 ? 6.531 3.512 -5.066 1 94.75 54 ARG B O 1
ATOM 1532 N N . ASP B 1 55 ? 6.023 5.051 -3.629 1 96.75 55 ASP B N 1
ATOM 1533 C CA . ASP B 1 55 ? 6.914 6.043 -4.234 1 96.75 55 ASP B CA 1
ATOM 1534 C C . ASP B 1 55 ? 8.352 5.527 -4.293 1 96.75 55 ASP B C 1
ATOM 1536 O O . ASP B 1 55 ? 9.039 5.719 -5.293 1 96.75 55 ASP B O 1
ATOM 1540 N N . ILE B 1 56 ? 8.758 4.906 -3.221 1 98.62 56 ILE B N 1
ATOM 1541 C CA . ILE B 1 56 ? 10.125 4.402 -3.113 1 98.62 56 ILE B CA 1
ATOM 1542 C C . ILE B 1 56 ? 10.344 3.287 -4.133 1 98.62 56 ILE B C 1
ATOM 1544 O O . ILE B 1 56 ? 11.359 3.266 -4.832 1 98.62 56 ILE B O 1
ATOM 1548 N N . VAL B 1 57 ? 9.367 2.436 -4.25 1 98.56 57 VAL B N 1
ATOM 1549 C CA . VAL B 1 57 ? 9.508 1.282 -5.133 1 98.56 57 VAL B CA 1
ATOM 1550 C C . VAL B 1 57 ? 9.469 1.738 -6.59 1 98.56 57 VAL B C 1
ATOM 1552 O O . VAL B 1 57 ? 10.344 1.384 -7.383 1 98.56 57 VAL B O 1
ATOM 1555 N N . ILE B 1 58 ? 8.547 2.578 -6.941 1 97.88 58 ILE B N 1
ATOM 1556 C CA . ILE B 1 58 ? 8.336 2.975 -8.328 1 97.88 58 ILE B CA 1
ATOM 1557 C C . ILE B 1 58 ? 9.367 4.035 -8.719 1 97.88 58 ILE B C 1
ATOM 1559 O O . ILE B 1 58 ? 9.867 4.035 -9.844 1 97.88 58 ILE B O 1
ATOM 1563 N N . GLY B 1 59 ? 9.75 4.809 -7.816 1 97.88 59 GLY B N 1
ATOM 1564 C CA . GLY B 1 59 ? 10.602 5.949 -8.125 1 97.88 59 GLY B CA 1
ATOM 1565 C C . GLY B 1 59 ? 12.078 5.652 -7.977 1 97.88 59 GLY B C 1
ATOM 1566 O O . GLY B 1 59 ? 12.922 6.348 -8.555 1 97.88 59 GLY B O 1
ATOM 1567 N N . ALA B 1 60 ? 12.445 4.629 -7.199 1 98.69 60 ALA B N 1
ATOM 1568 C CA . ALA B 1 60 ? 13.859 4.398 -6.922 1 98.69 60 ALA B CA 1
ATOM 1569 C C . ALA B 1 60 ? 14.234 2.936 -7.156 1 98.69 60 ALA B C 1
ATOM 1571 O O . ALA B 1 60 ? 15.133 2.637 -7.945 1 98.69 60 ALA B O 1
ATOM 1572 N N . THR B 1 61 ? 13.547 2.004 -6.512 1 98.75 61 THR B N 1
ATOM 1573 C CA . THR B 1 61 ? 13.883 0.594 -6.672 1 98.75 61 THR B CA 1
ATOM 1574 C C . THR B 1 61 ? 13.852 0.197 -8.148 1 98.75 61 THR B C 1
ATOM 1576 O O . THR B 1 61 ? 14.75 -0.49 -8.633 1 98.75 61 THR B O 1
ATOM 1579 N N . ALA B 1 62 ? 12.891 0.667 -8.852 1 98.69 62 ALA B N 1
ATOM 1580 C CA . ALA B 1 62 ? 12.695 0.316 -10.25 1 98.69 62 ALA B CA 1
ATOM 1581 C C . ALA B 1 62 ? 13.836 0.844 -11.117 1 98.69 62 ALA B C 1
ATOM 1583 O O . ALA B 1 62 ? 14.125 0.291 -12.18 1 98.69 62 ALA B O 1
ATOM 1584 N N . THR B 1 63 ? 14.5 1.884 -10.688 1 98.31 63 THR B N 1
ATOM 1585 C CA . THR B 1 63 ? 15.578 2.473 -11.461 1 98.31 63 THR B CA 1
ATOM 1586 C C . THR B 1 63 ? 16.938 1.938 -11 1 98.31 63 THR B C 1
ATOM 1588 O O . THR B 1 63 ? 17.969 2.322 -11.531 1 98.31 63 THR B O 1
ATOM 1591 N N . GLY B 1 64 ? 16.875 1.137 -10.031 1 98.5 64 GLY B N 1
ATOM 1592 C CA . GLY B 1 64 ? 18.109 0.558 -9.508 1 98.5 64 GLY B CA 1
ATOM 1593 C C . GLY B 1 64 ? 18.875 1.506 -8.609 1 98.5 64 GLY B C 1
ATOM 1594 O O . GLY B 1 64 ? 20.078 1.334 -8.406 1 98.5 64 GLY B O 1
ATOM 1595 N N . ALA B 1 65 ? 18.25 2.471 -8.078 1 98.31 65 ALA B N 1
ATOM 1596 C CA . ALA B 1 65 ? 18.906 3.482 -7.262 1 98.31 65 ALA B CA 1
ATOM 1597 C C . ALA B 1 65 ? 19.391 2.893 -5.938 1 98.31 65 ALA B C 1
ATOM 1599 O O . ALA B 1 65 ? 18.734 2.02 -5.367 1 98.31 65 ALA B O 1
ATOM 1600 N N . ASP B 1 66 ? 20.516 3.42 -5.461 1 98.31 66 ASP B N 1
ATOM 1601 C CA . ASP B 1 66 ? 21.047 3.066 -4.145 1 98.31 66 ASP B CA 1
ATOM 1602 C C . ASP B 1 66 ? 20.266 3.773 -3.035 1 98.31 66 ASP B C 1
ATOM 1604 O O . ASP B 1 66 ? 20.344 4.996 -2.904 1 98.31 66 ASP B O 1
ATOM 1608 N N . PRO B 1 67 ? 19.594 2.979 -2.209 1 98.5 67 PRO B N 1
ATOM 1609 C CA . PRO B 1 67 ? 18.75 3.625 -1.195 1 98.5 67 PRO B CA 1
ATOM 1610 C C . PRO B 1 67 ? 19.562 4.387 -0.155 1 98.5 67 PRO B C 1
ATOM 1612 O O . PRO B 1 67 ? 19.031 5.262 0.536 1 98.5 67 PRO B O 1
ATOM 1615 N N . CYS B 1 68 ? 20.812 4.098 0.011 1 98.38 68 CYS B N 1
ATOM 1616 C CA . CYS B 1 68 ? 21.672 4.746 0.995 1 98.38 68 CYS B CA 1
ATOM 1617 C C . CYS B 1 68 ? 22.188 6.078 0.47 1 98.38 68 CYS B C 1
ATOM 1619 O O . CYS B 1 68 ? 22.719 6.887 1.233 1 98.38 68 CYS B O 1
ATOM 1621 N N . ARG B 1 69 ? 21.938 6.309 -0.817 1 98.19 69 ARG B N 1
ATOM 1622 C CA . ARG B 1 69 ? 22.516 7.5 -1.429 1 98.19 69 ARG B CA 1
ATOM 1623 C C . ARG B 1 69 ? 21.438 8.359 -2.086 1 98.19 69 ARG B C 1
ATOM 1625 O O . ARG B 1 69 ? 21.719 9.438 -2.607 1 98.19 69 ARG B O 1
ATOM 1632 N N . THR B 1 70 ? 20.266 7.879 -2.154 1 98.38 70 THR B N 1
ATOM 1633 C CA . THR B 1 70 ? 19.156 8.602 -2.752 1 98.38 70 THR B CA 1
ATOM 1634 C C . THR B 1 70 ? 18.297 9.273 -1.674 1 98.38 70 THR B C 1
ATOM 1636 O O . THR B 1 70 ? 17.906 8.633 -0.697 1 98.38 70 THR B O 1
ATOM 1639 N N . ASP B 1 71 ? 18 10.531 -1.932 1 98.31 71 ASP B N 1
ATOM 1640 C CA . ASP B 1 71 ? 17.219 11.281 -0.944 1 98.31 71 ASP B CA 1
ATOM 1641 C C . ASP B 1 71 ? 15.727 11.164 -1.211 1 98.31 71 ASP B C 1
ATOM 1643 O O . ASP B 1 71 ? 15.305 10.977 -2.355 1 98.31 71 ASP B O 1
ATOM 1647 N N . VAL B 1 72 ? 14.969 11.375 -0.176 1 98.38 72 VAL B N 1
ATOM 1648 C CA . VAL B 1 72 ? 13.508 11.297 -0.225 1 98.38 72 VAL B CA 1
ATOM 1649 C C . VAL B 1 72 ? 12.969 12.32 -1.22 1 98.38 72 VAL B C 1
ATOM 1651 O O . VAL B 1 72 ? 11.992 12.055 -1.925 1 98.38 72 VAL B O 1
ATOM 1654 N N . VAL B 1 73 ? 13.617 13.438 -1.352 1 97.25 73 VAL B N 1
ATOM 1655 C CA . VAL B 1 73 ? 13.148 14.531 -2.193 1 97.25 73 VAL B CA 1
ATOM 1656 C C . VAL B 1 73 ? 13.102 14.078 -3.65 1 97.25 73 VAL B C 1
ATOM 1658 O O . VAL B 1 73 ? 12.359 14.641 -4.457 1 97.25 73 VAL B O 1
ATOM 1661 N N . GLU B 1 74 ? 13.805 13.047 -3.992 1 97.56 74 GLU B N 1
ATOM 1662 C CA . GLU B 1 74 ? 13.898 12.586 -5.375 1 97.56 74 GLU B CA 1
ATOM 1663 C C . GLU B 1 74 ? 12.672 11.758 -5.762 1 97.56 74 GLU B C 1
ATOM 1665 O O . GLU B 1 74 ? 12.414 11.547 -6.949 1 97.56 74 GLU B O 1
ATOM 1670 N N . VAL B 1 75 ? 11.898 11.312 -4.734 1 97.56 75 VAL B N 1
ATOM 1671 C CA . VAL B 1 75 ? 10.82 10.398 -5.098 1 97.56 75 VAL B CA 1
ATOM 1672 C C . VAL B 1 75 ? 9.516 10.859 -4.457 1 97.56 75 VAL B C 1
ATOM 1674 O O . VAL B 1 75 ? 8.438 10.383 -4.82 1 97.56 75 VAL B O 1
ATOM 1677 N N . MET B 1 76 ? 9.57 11.703 -3.539 1 96.5 76 MET B N 1
ATOM 1678 C CA . MET B 1 76 ? 8.383 12.141 -2.812 1 96.5 76 MET B CA 1
ATOM 1679 C C . MET B 1 76 ? 7.41 12.867 -3.74 1 96.5 76 MET B C 1
ATOM 1681 O O . MET B 1 76 ? 7.797 13.32 -4.82 1 96.5 76 MET B O 1
ATOM 1685 N N . THR B 1 77 ? 6.16 12.852 -3.361 1 93.25 77 THR B N 1
ATOM 1686 C CA . THR B 1 77 ? 5.184 13.719 -4.004 1 93.25 77 THR B CA 1
ATOM 1687 C C . THR B 1 77 ? 5.152 15.094 -3.334 1 93.25 77 THR B C 1
ATOM 1689 O O . THR B 1 77 ? 5.047 15.188 -2.109 1 93.25 77 THR B O 1
ATOM 1692 N N . ARG B 1 78 ? 5.297 16.062 -4.168 1 92.62 78 ARG B N 1
ATOM 1693 C CA . ARG B 1 78 ? 5.254 17.422 -3.631 1 92.62 78 ARG B CA 1
ATOM 1694 C C . ARG B 1 78 ? 3.818 17.875 -3.404 1 92.62 78 ARG B C 1
ATOM 1696 O O . ARG B 1 78 ? 2.934 17.578 -4.211 1 92.62 78 ARG B O 1
ATOM 1703 N N . GLY B 1 79 ? 3.654 18.594 -2.303 1 91.25 79 GLY B N 1
ATOM 1704 C CA . GLY B 1 79 ? 2.312 19 -1.927 1 91.25 79 GLY B CA 1
ATOM 1705 C C . GLY B 1 79 ? 1.583 17.969 -1.087 1 91.25 79 GLY B C 1
ATOM 1706 O O . GLY B 1 79 ? 1.922 16.781 -1.117 1 91.25 79 GLY B O 1
ATOM 1707 N N . LEU B 1 80 ? 0.677 18.484 -0.313 1 91.56 80 LEU B N 1
ATOM 1708 C CA . LEU B 1 80 ? -0.103 17.609 0.552 1 91.56 80 LEU B CA 1
ATOM 1709 C C . LEU B 1 80 ? -1.595 17.766 0.271 1 91.56 80 LEU B C 1
ATOM 1711 O O . LEU B 1 80 ? -2.113 18.875 0.217 1 91.56 80 LEU B O 1
ATOM 1715 N N . VAL B 1 81 ? -2.186 16.672 -0.09 1 94.25 81 VAL B N 1
ATOM 1716 C CA . VAL B 1 81 ? -3.641 16.656 0.032 1 94.25 81 VAL B CA 1
ATOM 1717 C C . VAL B 1 81 ? -4.035 16.422 1.487 1 94.25 81 VAL B C 1
ATOM 1719 O O . VAL B 1 81 ? -3.699 15.383 2.064 1 94.25 81 VAL B O 1
ATOM 1722 N N . ALA B 1 82 ? -4.664 17.453 2.025 1 95.19 82 ALA B N 1
ATOM 1723 C CA . ALA B 1 82 ? -4.855 17.406 3.473 1 95.19 82 ALA B CA 1
ATOM 1724 C C . ALA B 1 82 ? -6.324 17.609 3.838 1 95.19 82 ALA B C 1
ATOM 1726 O O . ALA B 1 82 ? -7.125 18.031 3.004 1 95.19 82 ALA B O 1
ATOM 1727 N N . ILE B 1 83 ? -6.609 17.203 5.055 1 95.12 83 ILE B N 1
ATOM 1728 C CA . ILE B 1 83 ? -7.953 17.344 5.609 1 95.12 83 ILE B CA 1
ATOM 1729 C C . ILE B 1 83 ? -7.863 17.766 7.074 1 95.12 83 ILE B C 1
ATOM 1731 O O . ILE B 1 83 ? -6.949 17.359 7.793 1 95.12 83 ILE B O 1
ATOM 1735 N N . GLN B 1 84 ? -8.82 18.625 7.426 1 95.75 84 GLN B N 1
ATOM 1736 C CA . GLN B 1 84 ? -8.852 19.047 8.82 1 95.75 84 GLN B CA 1
ATOM 1737 C C . GLN B 1 84 ? -9.305 17.906 9.734 1 95.75 84 GLN B C 1
ATOM 1739 O O . GLN B 1 84 ? -10.188 17.141 9.375 1 95.75 84 GLN B O 1
ATOM 1744 N N . ARG B 1 85 ? -8.742 17.828 10.922 1 93.19 85 ARG B N 1
ATOM 1745 C CA . ARG B 1 85 ? -9.016 16.734 11.852 1 93.19 85 ARG B CA 1
ATOM 1746 C C . ARG B 1 85 ? -10.484 16.719 12.242 1 93.19 85 ARG B C 1
ATOM 1748 O O . ARG B 1 85 ? -11.016 15.664 12.617 1 93.19 85 ARG B O 1
ATOM 1755 N N . ASP B 1 86 ? -11.172 17.828 12.133 1 93.44 86 ASP B N 1
ATOM 1756 C CA . ASP B 1 86 ? -12.562 17.906 12.562 1 93.44 86 ASP B CA 1
ATOM 1757 C C . ASP B 1 86 ? -13.516 17.719 11.391 1 93.44 86 ASP B C 1
ATOM 1759 O O . ASP B 1 86 ? -14.734 17.844 11.539 1 93.44 86 ASP B O 1
ATOM 1763 N N . ALA B 1 87 ? -12.93 17.359 10.242 1 92.06 87 ALA B N 1
ATOM 1764 C CA . ALA B 1 87 ? -13.766 17.047 9.086 1 92.06 87 ALA B CA 1
ATOM 1765 C C . ALA B 1 87 ? -14.43 15.68 9.25 1 92.06 87 ALA B C 1
ATOM 1767 O O . ALA B 1 87 ? -13.984 14.859 10.062 1 92.06 87 ALA B O 1
ATOM 1768 N N . VAL B 1 88 ? -15.508 15.461 8.531 1 85.25 88 VAL B N 1
ATOM 1769 C CA . VAL B 1 88 ? -16.219 14.188 8.594 1 85.25 88 VAL B CA 1
ATOM 1770 C C . VAL B 1 88 ? -15.562 13.188 7.637 1 85.25 88 VAL B C 1
ATOM 1772 O O . VAL B 1 88 ? -14.969 13.578 6.633 1 85.25 88 VAL B O 1
ATOM 1775 N N . VAL B 1 89 ? -15.695 11.953 7.852 1 84.94 89 VAL B N 1
ATOM 1776 C CA . VAL B 1 89 ? -15.094 10.844 7.117 1 84.94 89 VAL B CA 1
ATOM 1777 C C . VAL B 1 89 ? -15.539 10.883 5.66 1 84.94 89 VAL B C 1
ATOM 1779 O O . VAL B 1 89 ? -14.758 10.586 4.754 1 84.94 89 VAL B O 1
ATOM 1782 N N . ALA B 1 90 ? -16.719 11.312 5.449 1 79.88 90 ALA B N 1
ATOM 1783 C CA . ALA B 1 90 ? -17.234 11.383 4.09 1 79.88 90 ALA B CA 1
ATOM 1784 C C . ALA B 1 90 ? -16.438 12.375 3.246 1 79.88 90 ALA B C 1
ATOM 1786 O O . ALA B 1 90 ? -16.203 12.141 2.059 1 79.88 90 ALA B O 1
ATOM 1787 N N . GLU B 1 91 ? -16.078 13.406 3.861 1 85.94 91 GLU B N 1
ATOM 1788 C CA . GLU B 1 91 ? -15.273 14.406 3.168 1 85.94 91 GLU B CA 1
ATOM 1789 C C . GLU B 1 91 ? -13.898 13.852 2.805 1 85.94 91 GLU B C 1
ATOM 1791 O O . GLU B 1 91 ? -13.359 14.164 1.741 1 85.94 91 GLU B O 1
ATOM 1796 N N . ALA B 1 92 ? -13.375 13.086 3.717 1 89.19 92 ALA B N 1
ATOM 1797 C CA . ALA B 1 92 ? -12.086 12.453 3.465 1 89.19 92 ALA B CA 1
ATOM 1798 C C . ALA B 1 92 ? -12.156 11.523 2.252 1 89.19 92 ALA B C 1
ATOM 1800 O O . ALA B 1 92 ? -11.281 11.562 1.384 1 89.19 92 ALA B O 1
ATOM 1801 N N . MET B 1 93 ? -13.125 10.805 2.191 1 82.75 93 MET B N 1
ATOM 1802 C CA . MET B 1 93 ? -13.32 9.883 1.076 1 82.75 93 MET B CA 1
ATOM 1803 C C . MET B 1 93 ? -13.445 10.641 -0.241 1 82.75 93 MET B C 1
ATOM 1805 O O . MET B 1 93 ? -12.852 10.25 -1.246 1 82.75 93 MET B O 1
ATOM 1809 N N . GLN B 1 94 ? -14.234 11.664 -0.206 1 82.81 94 GLN B N 1
ATOM 1810 C CA . GLN B 1 94 ? -14.414 12.477 -1.403 1 82.81 94 GLN B CA 1
ATOM 1811 C C . GLN B 1 94 ? -13.086 13.07 -1.874 1 82.81 94 GLN B C 1
ATOM 1813 O O . GLN B 1 94 ? -12.805 13.094 -3.074 1 82.81 94 GLN B O 1
ATOM 1818 N N . LEU B 1 95 ? -12.312 13.516 -0.971 1 88.69 95 LEU B N 1
ATOM 1819 C CA . LEU B 1 95 ? -11.016 14.086 -1.306 1 88.69 95 LEU B CA 1
ATOM 1820 C C . LEU B 1 95 ? -10.102 13.031 -1.93 1 88.69 95 LEU B C 1
ATOM 1822 O O . LEU B 1 95 ? -9.414 13.305 -2.912 1 88.69 95 LEU B O 1
ATOM 1826 N N . MET B 1 96 ? -10.141 11.859 -1.352 1 85.62 96 MET B N 1
ATOM 1827 C CA . MET B 1 96 ? -9.328 10.773 -1.885 1 85.62 96 MET B CA 1
ATOM 1828 C C . MET B 1 96 ? -9.75 10.422 -3.309 1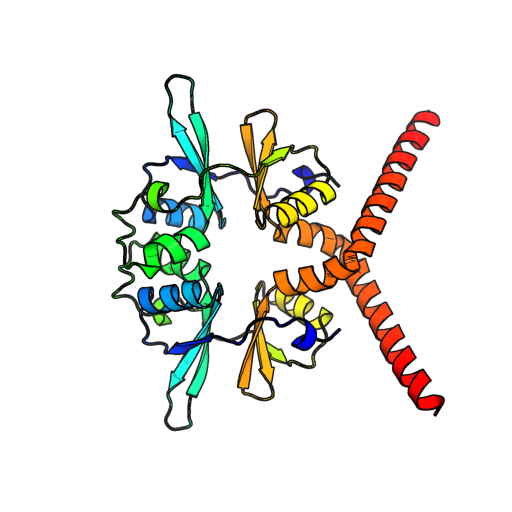 85.62 96 MET B C 1
ATOM 1830 O O . MET B 1 96 ? -8.898 10.227 -4.18 1 85.62 96 MET B O 1
ATOM 1834 N N . LEU B 1 97 ? -10.977 10.406 -3.537 1 76.88 97 LEU B N 1
ATOM 1835 C CA . LEU B 1 97 ? -11.5 10.094 -4.863 1 76.88 97 LEU B CA 1
ATOM 1836 C C . LEU B 1 97 ? -11.156 11.203 -5.855 1 76.88 97 LEU B C 1
ATOM 1838 O O . LEU B 1 97 ? -10.719 10.922 -6.973 1 76.88 97 LEU B O 1
ATOM 1842 N N . THR B 1 98 ? -11.367 12.383 -5.434 1 84.38 98 THR B N 1
ATOM 1843 C CA . THR B 1 98 ? -11.148 13.547 -6.289 1 84.38 98 THR B CA 1
ATOM 1844 C C . THR B 1 98 ? -9.688 13.648 -6.699 1 84.38 98 THR B C 1
ATOM 1846 O O . THR B 1 98 ? -9.383 13.969 -7.852 1 84.38 98 THR B O 1
ATOM 1849 N N . HIS B 1 99 ? -8.797 13.312 -5.809 1 88.38 99 HIS B N 1
ATOM 1850 C CA . HIS B 1 99 ? -7.371 13.523 -6.062 1 88.38 99 HIS B CA 1
ATOM 1851 C C . HIS B 1 99 ? -6.684 12.211 -6.441 1 88.38 99 HIS B C 1
ATOM 1853 O O . HIS B 1 99 ? -5.5 12.203 -6.781 1 88.38 99 HIS B O 1
ATOM 1859 N N . GLY B 1 100 ? -7.363 11.117 -6.297 1 82.5 100 GLY B N 1
ATOM 1860 C CA . GLY B 1 100 ? -6.805 9.82 -6.648 1 82.5 100 GLY B CA 1
ATOM 1861 C C . GLY B 1 100 ? -5.738 9.344 -5.68 1 82.5 100 GLY B C 1
ATOM 1862 O O . GLY B 1 100 ? -4.711 8.812 -6.098 1 82.5 100 GLY B O 1
ATOM 1863 N N . VAL B 1 101 ? -5.887 9.719 -4.418 1 85.62 101 VAL B N 1
ATOM 1864 C CA . VAL B 1 101 ? -4.93 9.312 -3.395 1 85.62 101 VAL B CA 1
ATOM 1865 C C . VAL B 1 101 ? -5.621 8.438 -2.354 1 85.62 101 VAL B C 1
ATOM 1867 O O . VAL B 1 101 ? -6.844 8.492 -2.205 1 85.62 101 VAL B O 1
ATOM 1870 N 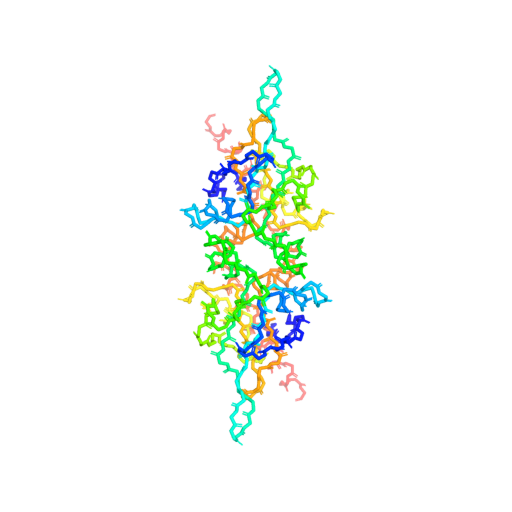N . ARG B 1 102 ? -4.773 7.672 -1.637 1 85.06 102 ARG B N 1
ATOM 1871 C CA . ARG B 1 102 ? -5.336 6.766 -0.643 1 85.06 102 ARG B CA 1
ATOM 1872 C C . ARG B 1 102 ? -5.004 7.227 0.772 1 85.06 102 ARG B C 1
ATOM 1874 O O . ARG B 1 102 ? -5.395 6.586 1.749 1 85.06 102 ARG B O 1
ATOM 1881 N N . ARG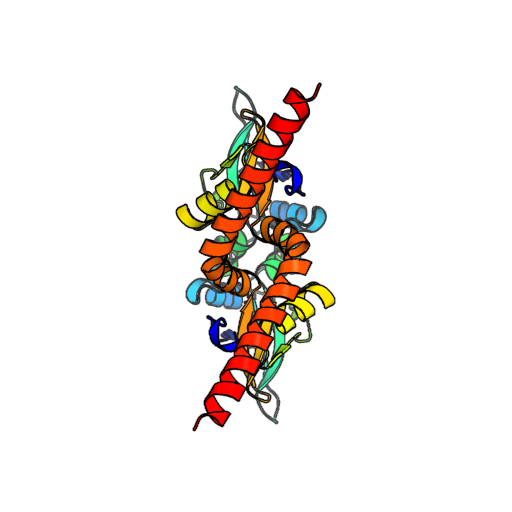 B 1 103 ? -4.289 8.312 0.804 1 90.19 103 ARG B N 1
ATOM 1882 C CA . ARG B 1 103 ? -3.896 8.875 2.092 1 90.19 103 ARG B CA 1
ATOM 1883 C C . ARG B 1 103 ? -4.027 10.398 2.088 1 90.19 103 ARG B C 1
ATOM 1885 O O . ARG B 1 103 ? -3.748 11.047 1.077 1 90.19 103 ARG B O 1
ATOM 1892 N N . LEU B 1 104 ? -4.434 10.875 3.236 1 93.06 104 LEU B N 1
ATOM 1893 C CA . LEU B 1 104 ? -4.531 12.312 3.453 1 93.06 104 LEU B CA 1
ATOM 1894 C C . LEU B 1 104 ? -3.742 12.734 4.688 1 93.06 104 LEU B C 1
ATOM 1896 O O . LEU B 1 104 ? -3.754 12.039 5.703 1 93.06 104 LEU B O 1
ATOM 1900 N N . ALA B 1 105 ? -3.084 13.859 4.535 1 95.19 105 ALA B N 1
ATOM 1901 C CA . ALA B 1 105 ? -2.537 14.484 5.738 1 95.19 105 ALA B CA 1
ATOM 1902 C C . ALA B 1 105 ? -3.646 15.086 6.598 1 95.19 105 ALA B C 1
ATOM 1904 O O . ALA B 1 105 ? -4.594 15.672 6.074 1 95.19 105 ALA B O 1
ATOM 1905 N N . VAL B 1 106 ? -3.535 14.906 7.867 1 95.31 106 VAL B N 1
ATOM 1906 C CA . VAL B 1 106 ? -4.516 15.461 8.797 1 95.31 106 VAL B CA 1
ATOM 1907 C C . VAL B 1 106 ? -3.945 16.703 9.461 1 95.31 106 VAL B C 1
ATOM 1909 O O . VAL B 1 106 ? -2.854 16.672 10.039 1 95.31 106 VAL B O 1
ATOM 1912 N N . LEU B 1 107 ? -4.742 17.734 9.398 1 94.5 107 LEU B N 1
ATOM 1913 C CA . LEU B 1 107 ? -4.285 19.016 9.93 1 94.5 107 LEU B CA 1
ATOM 1914 C C . LEU B 1 107 ? -5.008 19.359 11.234 1 94.5 107 LEU B C 1
ATOM 1916 O O . LEU B 1 107 ? -6.203 19.094 11.367 1 94.5 107 LEU B O 1
ATOM 1920 N N . ASP B 1 108 ? -4.266 19.859 12.156 1 92.44 108 ASP B N 1
ATOM 1921 C CA . ASP B 1 108 ? -4.762 20.656 13.281 1 92.44 108 ASP B CA 1
ATOM 1922 C C . ASP B 1 108 ? -4.309 22.109 13.172 1 92.44 108 ASP B C 1
ATOM 1924 O O . ASP B 1 108 ? -3.174 22.438 13.531 1 92.44 108 ASP B O 1
ATOM 1928 N N . GLY B 1 109 ? -5.238 22.906 12.672 1 90.75 109 GLY B N 1
ATOM 1929 C CA . GLY B 1 109 ? -4.762 24.203 12.211 1 90.75 109 GLY B CA 1
ATOM 1930 C C . GLY B 1 109 ? -3.822 24.109 11.023 1 90.75 109 GLY B C 1
ATOM 1931 O O . GLY B 1 109 ? -4.184 23.547 9.984 1 90.75 109 GLY B O 1
ATOM 1932 N N . GLU B 1 110 ? -2.576 24.484 11.211 1 88.62 110 GLU B N 1
ATOM 1933 C CA . GLU B 1 110 ? -1.599 24.453 10.125 1 88.62 110 GLU B CA 1
ATOM 1934 C C . GLU B 1 110 ? -0.615 23.297 10.305 1 88.62 110 GLU B C 1
ATOM 1936 O O . GLU B 1 110 ? 0.183 23.016 9.406 1 88.62 110 GLU B O 1
ATOM 1941 N N . ALA B 1 111 ? -0.757 22.641 11.359 1 89.56 111 ALA B N 1
ATOM 1942 C CA . ALA B 1 111 ? 0.202 21.594 11.68 1 89.56 111 ALA B CA 1
ATOM 1943 C C . ALA B 1 111 ? -0.302 20.234 11.211 1 89.56 111 ALA B C 1
ATOM 1945 O O . ALA B 1 111 ? -1.479 19.906 11.391 1 89.56 111 ALA B O 1
ATOM 1946 N N . VAL B 1 112 ? 0.597 19.531 10.594 1 93 112 VAL B N 1
ATOM 1947 C CA . VAL B 1 112 ? 0.269 18.156 10.227 1 93 112 VAL B CA 1
ATOM 1948 C C . VAL B 1 112 ? 0.375 17.25 11.453 1 93 112 VAL B C 1
ATOM 1950 O O . VAL B 1 112 ? 1.465 17.062 12 1 93 112 VAL B O 1
ATOM 1953 N N . THR B 1 113 ? -0.739 16.625 11.852 1 91.06 113 THR B N 1
ATOM 1954 C CA . THR B 1 113 ? -0.761 15.867 13.094 1 91.06 113 THR B CA 1
ATOM 1955 C C . THR B 1 113 ? -0.88 14.367 12.812 1 91.06 113 THR B C 1
ATOM 1957 O O . THR B 1 113 ? -0.636 13.547 13.703 1 91.06 113 THR B O 1
ATOM 1960 N N . GLY B 1 114 ? -1.292 14.047 11.578 1 92.12 114 GLY B N 1
ATOM 1961 C CA . GLY B 1 114 ? -1.467 12.641 11.273 1 92.12 114 GLY B CA 1
ATOM 1962 C C . GLY B 1 114 ? -1.65 12.367 9.797 1 92.12 114 GLY B C 1
ATOM 1963 O O . GLY B 1 114 ? -1.547 13.281 8.977 1 92.12 114 GLY B O 1
ATOM 1964 N N . VAL B 1 115 ? -1.792 11.133 9.5 1 92.88 115 VAL B N 1
ATOM 1965 C CA . VAL B 1 115 ? -2.146 10.641 8.172 1 92.88 115 VAL B CA 1
ATOM 1966 C C . VAL B 1 115 ? -3.32 9.672 8.273 1 92.88 115 VAL B C 1
ATOM 1968 O O . VAL B 1 115 ? -3.338 8.797 9.141 1 92.88 115 VAL B O 1
ATOM 1971 N N . VAL B 1 116 ? -4.312 9.93 7.449 1 91.12 116 VAL B N 1
ATOM 1972 C CA . VAL B 1 116 ? -5.434 8.992 7.402 1 91.12 116 VAL B CA 1
ATOM 1973 C C . VAL B 1 116 ? -5.457 8.281 6.055 1 91.12 116 VAL B C 1
ATOM 1975 O O . VAL B 1 116 ? -5.34 8.914 5.004 1 91.12 116 VAL B O 1
ATOM 1978 N N . ALA B 1 117 ? -5.504 6.957 6.195 1 88.12 117 ALA B N 1
ATOM 1979 C CA . ALA B 1 117 ? -5.496 6.145 4.984 1 88.12 117 ALA B CA 1
ATOM 1980 C C . ALA B 1 117 ? -6.887 5.602 4.672 1 88.12 117 ALA B C 1
ATOM 1982 O O . ALA B 1 117 ? -7.758 5.574 5.547 1 88.12 117 ALA B O 1
ATOM 1983 N N . LEU B 1 118 ? -7.02 5.223 3.463 1 82.56 118 LEU B N 1
ATOM 1984 C CA . LEU B 1 118 ? -8.281 4.629 3.033 1 82.56 118 LEU B CA 1
ATOM 1985 C C . LEU B 1 118 ? -8.633 3.422 3.896 1 82.56 118 LEU B C 1
ATOM 1987 O O . LEU B 1 118 ? -9.805 3.203 4.219 1 82.56 118 LEU B O 1
ATOM 1991 N N . ASP B 1 119 ? -7.625 2.695 4.289 1 78 119 ASP B N 1
ATOM 1992 C CA . ASP B 1 119 ? -7.844 1.523 5.129 1 78 119 ASP B CA 1
ATOM 1993 C C . ASP B 1 119 ? -8.422 1.921 6.484 1 78 119 ASP B C 1
ATOM 1995 O O . ASP B 1 119 ? -9.188 1.162 7.086 1 78 119 ASP B O 1
ATOM 1999 N N . ASP B 1 120 ? -8.031 3.01 7.008 1 80.25 120 ASP B N 1
ATOM 2000 C CA . ASP B 1 120 ? -8.586 3.504 8.266 1 80.25 120 ASP B CA 1
ATOM 2001 C C . ASP B 1 120 ? -10.078 3.783 8.125 1 80.25 120 ASP B C 1
ATOM 2003 O O . ASP B 1 120 ? -10.852 3.518 9.047 1 80.25 120 ASP B O 1
ATOM 2007 N N . LEU B 1 121 ? -10.359 4.344 7 1 78.31 121 LEU B N 1
ATOM 2008 C CA . LEU B 1 121 ? -11.766 4.637 6.727 1 78.31 121 LEU B CA 1
ATOM 2009 C C . LEU B 1 121 ? -12.578 3.348 6.629 1 78.31 121 LEU B C 1
ATOM 2011 O O . LEU B 1 121 ? -13.688 3.27 7.16 1 78.31 121 LEU B O 1
ATOM 2015 N N . PHE B 1 122 ? -11.945 2.379 6.109 1 72.19 122 PHE B N 1
ATOM 2016 C CA . PHE B 1 122 ? -12.617 1.095 5.957 1 72.19 122 PHE B CA 1
ATOM 2017 C C . PHE B 1 122 ? -12.859 0.446 7.316 1 72.19 122 PHE B C 1
ATOM 2019 O O . PHE B 1 122 ? -13.93 -0.115 7.559 1 72.19 122 PHE B O 1
ATOM 2026 N N . ALA B 1 123 ? -11.875 0.488 8.039 1 71.12 123 ALA B N 1
ATOM 2027 C CA . ALA B 1 123 ? -12.008 -0.108 9.367 1 71.12 123 ALA B CA 1
ATOM 2028 C C . ALA B 1 123 ? -13.141 0.544 10.156 1 71.12 123 ALA B C 1
ATOM 2030 O O . ALA B 1 123 ? -13.875 -0.135 10.875 1 71.12 123 ALA B O 1
ATOM 2031 N N . ALA B 1 124 ? -13.219 1.732 9.953 1 70.44 124 ALA B N 1
ATOM 2032 C CA . ALA B 1 124 ? -14.258 2.471 10.656 1 70.44 124 ALA B CA 1
ATOM 2033 C C . ALA B 1 124 ? -15.641 2.115 10.117 1 70.44 124 ALA B C 1
ATOM 2035 O O . ALA B 1 124 ? -16.594 1.985 10.883 1 70.44 124 ALA B O 1
ATOM 2036 N N . LEU B 1 125 ? -15.594 1.957 8.852 1 65.88 125 LEU B N 1
ATOM 2037 C CA . LEU B 1 125 ? -16.859 1.64 8.203 1 65.88 125 LEU B CA 1
ATOM 2038 C C . LEU B 1 125 ? -17.234 0.174 8.406 1 65.88 125 LEU B C 1
ATOM 2040 O O . LEU B 1 125 ? -18.406 -0.167 8.516 1 65.88 125 LEU B O 1
ATOM 2044 N N . ALA B 1 126 ? -16.188 -0.64 8.336 1 62.31 126 ALA B N 1
ATOM 2045 C CA . ALA B 1 126 ? -16.422 -2.064 8.562 1 62.31 126 ALA B CA 1
ATOM 2046 C C . ALA B 1 126 ? -17.031 -2.309 9.938 1 62.31 126 ALA B C 1
ATOM 2048 O O . ALA B 1 126 ? -17.844 -3.217 10.109 1 62.31 126 ALA B O 1
ATOM 2049 N N . THR B 1 127 ? -16.453 -1.61 10.867 1 57.59 127 THR B N 1
ATOM 2050 C CA . THR B 1 127 ? -17.078 -1.736 12.18 1 57.59 127 THR B CA 1
ATOM 2051 C C . THR B 1 127 ? -18.578 -1.509 12.086 1 57.59 127 THR B C 1
ATOM 2053 O O . THR B 1 127 ? -19.359 -2.205 12.742 1 57.59 127 THR B O 1
ATOM 2056 N N . ASP B 1 128 ? -18.672 -0.628 11.297 1 50.59 128 ASP B N 1
ATOM 2057 C CA . ASP B 1 128 ? -20.094 -0.421 11.031 1 50.59 128 ASP B CA 1
ATOM 2058 C C . ASP B 1 128 ? -20.641 -1.498 10.102 1 50.59 128 ASP B C 1
ATOM 2060 O O . ASP B 1 128 ? -21.828 -1.825 10.156 1 50.59 128 ASP B O 1
ATOM 2064 N N . TRP B 1 129 ? -19.75 -1.998 9.266 1 48.84 129 TRP B N 1
ATOM 2065 C CA . TRP B 1 129 ? -20.094 -3.072 8.336 1 48.84 129 TRP B CA 1
ATOM 2066 C C . TRP B 1 129 ? -20.359 -4.375 9.086 1 48.84 129 TRP B C 1
ATOM 2068 O O . TRP B 1 129 ? -20.828 -5.352 8.5 1 48.84 129 TRP B O 1
ATOM 2078 N N . GLY B 1 130 ? -19.781 -4.645 10.266 1 48.06 130 GLY B N 1
ATOM 2079 C CA . GLY B 1 130 ? -20.578 -5.699 10.852 1 48.06 130 GLY B CA 1
ATOM 2080 C C . GLY B 1 130 ? -22.031 -5.656 10.414 1 48.06 130 GLY B C 1
ATOM 2081 O O . GLY B 1 130 ? -22.656 -6.699 10.172 1 48.06 130 GLY B O 1
ATOM 2082 N N . MET B 1 131 ? -22.531 -4.586 10.344 1 43.06 131 MET B N 1
ATOM 2083 C CA . MET B 1 131 ? -23.828 -4.352 9.727 1 43.06 131 MET B CA 1
ATOM 2084 C C . MET B 1 131 ? -23.75 -4.496 8.211 1 43.06 131 MET B C 1
ATOM 2086 O O . MET B 1 131 ? -24.672 -5.016 7.586 1 43.06 131 MET B O 1
ATOM 2090 N N . LEU B 1 132 ? -22.703 -4.008 7.656 1 45.06 132 LEU B N 1
ATOM 2091 C CA . LEU B 1 132 ? -22.594 -4.121 6.207 1 45.06 132 LEU B CA 1
ATOM 2092 C C . LEU B 1 132 ? -22.422 -5.574 5.785 1 45.06 132 LEU B C 1
ATOM 2094 O O . LEU B 1 132 ? -22.984 -6.008 4.781 1 45.06 132 LEU B O 1
ATOM 2098 N N . PHE B 1 133 ? -21.547 -6.328 6.465 1 49.59 133 PHE B N 1
ATOM 2099 C CA . PHE B 1 133 ? -21.53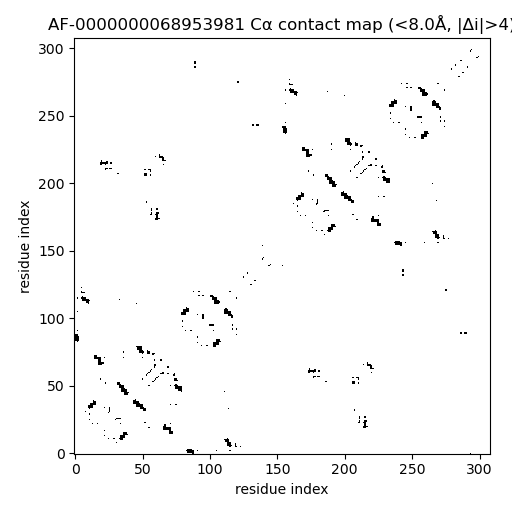1 -7.77 6.234 1 49.59 133 PHE B CA 1
ATOM 2100 C C . PHE B 1 133 ? -22.922 -8.352 6.387 1 49.59 133 PHE B C 1
ATOM 2102 O O . PHE B 1 133 ? -23.344 -9.203 5.59 1 49.59 133 PHE B O 1
ATOM 2109 N N . SER B 1 134 ? -23.531 -7.977 7.48 1 48.31 134 SER B N 1
ATOM 2110 C CA . SER B 1 134 ? -24.891 -8.461 7.641 1 48.31 134 SER B CA 1
ATOM 2111 C C . SER B 1 134 ? -25.781 -8 6.484 1 48.31 134 SER B C 1
ATOM 2113 O O . SER B 1 134 ? -26.625 -8.758 6.012 1 48.31 134 SER B O 1
ATOM 2115 N N . LEU B 1 135 ? -25.531 -6.926 5.988 1 42.28 135 LEU B N 1
ATOM 2116 C CA . LEU B 1 135 ? -26.359 -6.387 4.91 1 42.28 135 LEU B CA 1
ATOM 2117 C C . LEU B 1 135 ? -25.969 -7.008 3.572 1 42.28 135 LEU B C 1
ATOM 2119 O O . LEU B 1 135 ? -26.844 -7.305 2.746 1 42.28 135 LEU B O 1
ATOM 2123 N N . VAL B 1 136 ? -24.688 -7.09 3.379 1 41.78 136 VAL B N 1
ATOM 2124 C CA . VAL B 1 136 ? -24.281 -7.781 2.158 1 41.78 136 VAL B CA 1
ATOM 2125 C C . VAL B 1 136 ? -24.766 -9.227 2.199 1 41.78 136 VAL B C 1
ATOM 2127 O O . VAL B 1 136 ? -25.266 -9.758 1.2 1 41.78 136 VAL B O 1
ATOM 2130 N N . ARG B 1 137 ? -24.531 -9.922 3.303 1 45.41 137 ARG B N 1
ATOM 2131 C CA . ARG B 1 137 ? -25.125 -11.25 3.461 1 45.41 137 ARG B CA 1
ATOM 2132 C C . ARG B 1 137 ? -26.625 -11.211 3.238 1 45.41 137 ARG B C 1
ATOM 2134 O O . ARG B 1 137 ? -27.188 -12.078 2.564 1 45.41 137 ARG B O 1
ATOM 2141 N N . LYS B 1 138 ? -27.219 -10.258 3.803 1 45 138 LYS B N 1
ATOM 2142 C CA . LYS B 1 138 ? -28.672 -10.156 3.621 1 45 138 LYS B CA 1
ATOM 2143 C C . LYS B 1 138 ? -29.016 -9.844 2.168 1 45 138 LYS B C 1
ATOM 2145 O O . LYS B 1 138 ? -30 -10.367 1.639 1 45 138 LYS B O 1
ATOM 2150 N N . ALA B 1 139 ? -28.25 -9.047 1.587 1 39.72 139 ALA B N 1
ATOM 2151 C CA . ALA B 1 139 ? -28.5 -8.773 0.175 1 39.72 139 ALA B CA 1
ATOM 2152 C C . ALA B 1 139 ? -28.203 -10 -0.683 1 39.72 139 ALA B C 1
ATOM 2154 O O . ALA B 1 139 ? -28.922 -10.273 -1.649 1 39.72 139 ALA B O 1
ATOM 2155 N N . GLN B 1 140 ? -27.172 -10.742 -0.4 1 40.94 140 GLN B N 1
ATOM 2156 C CA . GLN B 1 140 ? -26.875 -11.992 -1.082 1 40.94 140 GLN B CA 1
ATOM 2157 C C . GLN B 1 140 ? -28 -13.008 -0.893 1 40.94 140 GLN B C 1
ATOM 2159 O O . GLN B 1 140 ? -28.328 -13.766 -1.809 1 40.94 140 GLN B O 1
ATOM 2164 N N . GLU B 1 141 ? -28.438 -13.086 0.287 1 47.75 141 GLU B N 1
ATOM 2165 C CA . GLU B 1 141 ? -29.594 -13.93 0.537 1 47.75 141 GLU B CA 1
ATOM 2166 C C . GLU B 1 141 ? -30.797 -13.477 -0.279 1 47.75 141 GLU B C 1
ATOM 2168 O O . GLU B 1 141 ? -31.562 -14.297 -0.778 1 47.75 141 GLU B O 1
ATOM 2173 N N . ARG B 1 142 ? -30.891 -12.211 -0.36 1 40.25 142 ARG B N 1
ATOM 2174 C CA . ARG B 1 142 ? -31.984 -11.719 -1.199 1 40.25 142 ARG B CA 1
ATOM 2175 C C . ARG B 1 142 ? -31.734 -12.062 -2.666 1 40.25 142 ARG B C 1
ATOM 2177 O O . ARG B 1 142 ? -32.656 -12.43 -3.383 1 40.25 142 ARG B O 1
ATOM 2184 N N . GLU B 1 143 ? -30.516 -11.797 -2.984 1 39.34 143 GLU B N 1
ATOM 2185 C CA . GLU B 1 143 ? -30.234 -12.117 -4.383 1 39.34 143 GLU B CA 1
ATOM 2186 C C . GLU B 1 143 ? -30.266 -13.625 -4.621 1 39.34 143 GLU B C 1
ATOM 2188 O O . GLU B 1 143 ? -30.734 -14.086 -5.668 1 39.34 143 GLU B O 1
ATOM 2193 N N . ARG B 1 144 ? -29.719 -14.414 -3.789 1 40.44 144 ARG B N 1
ATOM 2194 C CA . ARG B 1 144 ? -29.875 -15.867 -3.885 1 40.44 144 ARG B CA 1
ATOM 2195 C C . ARG B 1 144 ? -31.344 -16.266 -3.766 1 40.44 144 ARG B C 1
ATOM 2197 O O . ARG B 1 144 ? -31.797 -17.188 -4.441 1 40.44 144 ARG B O 1
ATOM 2204 N N . SER B 1 145 ? -31.922 -15.602 -2.846 1 45.62 145 SER B N 1
ATOM 2205 C CA . SER B 1 145 ? -33.375 -15.844 -2.76 1 45.62 145 SER B CA 1
ATOM 2206 C C . SER B 1 145 ? -34.094 -15.297 -3.982 1 45.62 145 SER B C 1
ATOM 2208 O O . SER B 1 145 ? -35.094 -15.867 -4.422 1 45.62 145 SER B O 1
ATOM 2210 N N . GLY B 1 146 ? -33.594 -14.227 -4.473 1 38.97 146 GLY B N 1
ATOM 2211 C CA . GLY B 1 146 ? -34.219 -13.695 -5.672 1 38.97 146 GLY B CA 1
ATOM 2212 C C . GLY B 1 146 ? -33.875 -14.477 -6.926 1 38.97 146 GLY B C 1
ATOM 2213 O O . GLY B 1 146 ? -34.688 -14.602 -7.836 1 38.97 146 GLY B O 1
ATOM 2214 N N . SER B 1 147 ? -32.656 -14.945 -7.07 1 37.44 147 SER B N 1
ATOM 2215 C CA . SER B 1 147 ? -32.344 -15.828 -8.188 1 37.44 147 SER B CA 1
ATOM 2216 C C . SER B 1 147 ? -33.031 -17.188 -8.039 1 37.44 147 SER B C 1
ATOM 2218 O O . SER B 1 147 ? -33.344 -17.828 -9.031 1 37.44 147 SER B O 1
ATOM 2220 N N . ALA B 1 148 ? -33.25 -17.766 -6.922 1 37.94 148 ALA B N 1
ATOM 2221 C CA . ALA B 1 148 ? -34.062 -18.953 -6.734 1 37.94 148 ALA B CA 1
ATOM 2222 C C . ALA B 1 148 ? -35.531 -18.672 -7.062 1 37.94 148 ALA B C 1
ATOM 2224 O O . ALA B 1 148 ? -36.219 -19.531 -7.609 1 37.94 148 ALA B O 1
ATOM 2225 N N . GLN B 1 149 ? -35.969 -17.516 -6.734 1 36.84 149 GLN B N 1
ATOM 2226 C CA . GLN B 1 149 ? -37.375 -17.219 -7.074 1 36.84 149 GLN B CA 1
ATOM 2227 C C . GLN B 1 149 ? -37.531 -16.969 -8.57 1 36.84 149 GLN B C 1
ATOM 2229 O O . GLN B 1 149 ? -38.594 -17.234 -9.141 1 36.84 149 GLN B O 1
ATOM 2234 N N . ALA B 1 150 ? -36.562 -16.484 -9.164 1 38.78 150 ALA B N 1
ATOM 2235 C CA . ALA B 1 150 ? -36.719 -16.328 -10.609 1 38.78 150 ALA B CA 1
ATOM 2236 C C . ALA B 1 150 ? -36.688 -17.688 -11.312 1 38.78 150 ALA B C 1
ATOM 2238 O O . ALA B 1 150 ? -37.25 -17.844 -12.398 1 38.78 150 ALA B O 1
ATOM 2239 N N . LEU B 1 151 ? -35.875 -18.609 -10.852 1 35.84 151 LEU B N 1
ATOM 2240 C CA . LEU B 1 151 ? -35.906 -19.938 -11.477 1 35.84 151 LEU B CA 1
ATOM 2241 C C . LEU B 1 151 ? -37.25 -20.625 -11.18 1 35.84 151 LEU B C 1
ATOM 2243 O O . LEU B 1 151 ? -37.688 -21.453 -11.969 1 35.84 151 LEU B O 1
ATOM 2247 N N . SER B 1 152 ? -37.719 -20.312 -10.062 1 37.97 152 SER B N 1
ATOM 2248 C CA . SER B 1 152 ? -39 -21.031 -9.852 1 37.97 152 SER B CA 1
ATOM 2249 C C . SER B 1 152 ? -40.094 -20.438 -10.711 1 37.97 152 SER B C 1
ATOM 2251 O O . SER B 1 152 ? -41.188 -21.016 -10.82 1 37.97 152 SER B O 1
ATOM 2253 N N . GLN B 1 153 ? -39.969 -19.203 -11.125 1 37.88 153 GLN B N 1
ATOM 2254 C CA . GLN B 1 153 ? -41.125 -18.75 -11.898 1 37.88 153 GLN B CA 1
ATOM 2255 C C . GLN B 1 153 ? -40.969 -19.109 -13.367 1 37.88 153 GLN B C 1
ATOM 2257 O O . GLN B 1 153 ? -41.844 -18.844 -14.172 1 37.88 153 GLN B O 1
ATOM 2262 N N . THR B 1 154 ? -39.719 -19.641 -13.773 1 32.28 154 THR B N 1
ATOM 2263 C CA . THR B 1 154 ? -40 -20.234 -15.078 1 32.28 154 THR B CA 1
ATOM 2264 C C . THR B 1 154 ? -40.344 -21.719 -14.945 1 32.28 154 THR B C 1
ATOM 2266 O O . THR B 1 154 ? -39.688 -22.438 -14.164 1 32.28 154 THR B O 1
#

Organism: Cupriavidus necator (strain ATCC 17699 / DSM 428 / KCTC 22496 / NCIMB 10442 / H16 / Stanier 337) (NCBI:txid381666)

Secondary structure (DSSP, 8-state):
-BHHHH--EEPPEEETT-BHHHHHHHHHHHT-SEEEEEEEETTEEEEEEEEEHHHHHHHTGGGT--TTT-BGGGTSEES--EEETTSBHHHHHHHHHHHT-SEEEEEETTEEEEEEEHHHHHHHHHHHHHHHHHHHHHHHHHHHHHHHHHHHT-/-BHHHH--EEPPEEETT-BHHHHHHHHHHHT-SEEEEEEEETTEEEEEEEEEHHHHHHHTGGGT--TTT-BGGGTSEES--EEETTSBHHHHHHHHHHHT-SEEEEEETTEEEEEEEHHHHHHHHHHHHHHHHHHHHHHHHHHHHHHHHHHHH-

Radius of gyration: 21.81 Å; Cα contacts (8 Å, |Δi|>4): 546; chains: 2; bounding box: 64×61×44 Å

Sequence (308 aa):
MLVQDICSAKAVHVPLSCTLQEAAVQMRDRHVGALIVTENSPAGTRAVGMVTDRDIVIGATATGADPCRTDVVEVMTRGLVAIQRDAVVAEAMQLMLTHGVRRLAVLDGEAVTGVVALDDLFAALATDWGMLFSLVRKAQERERSGSAQALSQTMLVQDICSAKAVHVPLSCTLQEAAVQMRDRHVGALIVTENSPAGTRAVGMVTDRDIVIGATATGADPCRTDVVEVMTRGLVAIQRDAVVAEAMQLMLTHGVRRLAVLDGEAVTGVVALDDLFAALATDWGMLFSLVRKAQERERSGSAQALSQT

Foldseek 3Di:
DFQLVLFPAWAAEDEQQAFQVRVVVCCVVRVHFKHFYWYQDPVGIATFFMDGVVQCCVQAVVVVHDRRPHTRNSRTDTDFAADERGHHLVVVVVSCVVVVHQKHFYDDPRDGTGMDGVVSSVVVVVVVCVVVVVVVVVVVCVVVVVVVVVVVVD/DFQLVLFPAWAAEDEQQAFQVRVVVCCVVRVHFKHFYWYQDPVGIATFFMDGVVLCCVQAVVVVHDRRPHTNNSRTDTDFAADERGHHLVVVVVSCVVVVHQKHFYDDPRDGTGMDGVVSSVVVVVVVCVVVVVVVVVVVCVVVVVVVVVVVVD

Nearest PDB structures (foldseek):
  3fhm-assembly2_C  TM=8.594E-01  e=5.176E-11  Agrobacterium fabrum str. C58
  4fry-assembly1_A  TM=8.817E-01  e=5.496E-10  Burkholderia ambifaria MC40-6
  3fhm-assembly2_B  TM=8.568E-01  e=1.297E-10  Agrobacterium fabrum str. C58
  5nmu-assembly1_C-2  TM=7.914E-01  e=1.377E-09  Microcystis aeruginosa PCC 7806
  5awe-assembly1_A  TM=8.276E-01  e=2.835E-09  Thermus thermophilus HB8